Protein AF-A0A8S3VKR7-F1 (afdb_monomer_lite)

Organism: Mytilus edulis (NCBI:txid6550)

Structure (mmCIF, N/CA/C/O backbone):
data_AF-A0A8S3VKR7-F1
#
_entry.id   AF-A0A8S3VKR7-F1
#
loop_
_atom_site.group_PDB
_atom_site.id
_atom_site.type_symbol
_atom_site.label_atom_id
_atom_site.label_alt_id
_atom_site.label_comp_id
_atom_site.label_asym_id
_atom_site.label_entity_id
_atom_site.label_seq_id
_atom_site.pdbx_PDB_ins_code
_atom_site.Cartn_x
_atom_site.Cartn_y
_atom_site.Cartn_z
_atom_site.occupancy
_atom_site.B_iso_or_equiv
_atom_site.auth_seq_id
_atom_site.auth_comp_id
_atom_site.auth_asym_id
_atom_site.auth_atom_id
_atom_site.pdbx_PDB_model_num
ATOM 1 N N . MET A 1 1 ? -51.744 -19.335 -21.410 1.00 41.91 1 MET A N 1
ATOM 2 C CA . MET A 1 1 ? -51.110 -19.062 -20.104 1.00 41.91 1 MET A CA 1
ATOM 3 C C . MET A 1 1 ? -49.679 -18.644 -20.385 1.00 41.91 1 MET A C 1
ATOM 5 O O . MET A 1 1 ? -48.835 -19.493 -20.626 1.00 41.91 1 MET A O 1
ATOM 9 N N . SER A 1 2 ? -49.453 -17.340 -20.509 1.00 40.41 2 SER A N 1
ATOM 10 C CA . SER A 1 2 ? -48.136 -16.733 -20.700 1.00 40.41 2 SER A CA 1
ATOM 11 C C . SER A 1 2 ? -47.450 -16.646 -19.339 1.00 40.41 2 SER A C 1
ATOM 13 O O . SER A 1 2 ? -47.909 -15.906 -18.474 1.00 40.41 2 SER A O 1
ATOM 15 N N . GLY A 1 3 ? -46.410 -17.450 -19.128 1.00 44.56 3 GLY A N 1
ATOM 16 C CA . GLY A 1 3 ? -45.572 -17.348 -17.937 1.00 44.56 3 GLY A CA 1
ATOM 17 C C . GLY A 1 3 ? -44.698 -16.104 -18.039 1.00 44.56 3 GLY A C 1
ATOM 18 O O . GLY A 1 3 ? -43.800 -16.056 -18.876 1.00 44.56 3 GLY A O 1
ATOM 19 N N . GLU A 1 4 ? -44.981 -15.098 -17.218 1.00 47.38 4 GLU A N 1
ATOM 20 C CA . GLU A 1 4 ? -44.088 -13.959 -17.021 1.00 47.38 4 GLU A CA 1
ATOM 21 C C . GLU A 1 4 ? -42.823 -14.439 -16.302 1.00 47.38 4 GLU A C 1
ATOM 23 O O . GLU A 1 4 ? -42.856 -14.853 -15.142 1.00 47.38 4 GLU A O 1
ATOM 28 N N . VAL A 1 5 ? -41.695 -14.407 -17.010 1.00 52.59 5 VAL A N 1
ATOM 29 C CA . VAL A 1 5 ? -40.371 -14.571 -16.413 1.00 52.59 5 VAL A CA 1
ATOM 30 C C . VAL A 1 5 ? -39.964 -13.202 -15.881 1.00 52.59 5 VAL A C 1
ATOM 32 O O . VAL A 1 5 ? -39.604 -12.316 -16.654 1.00 52.59 5 VAL A O 1
ATOM 35 N N . ASN A 1 6 ? -40.058 -13.013 -14.565 1.00 51.41 6 ASN A N 1
ATOM 36 C CA . ASN A 1 6 ? -39.524 -11.815 -13.925 1.00 51.41 6 ASN A CA 1
ATOM 37 C C . ASN A 1 6 ? -37.996 -11.772 -14.115 1.00 51.41 6 ASN A C 1
ATOM 39 O O . ASN A 1 6 ? -37.337 -12.798 -13.908 1.00 51.41 6 ASN A O 1
ATOM 43 N N . PRO A 1 7 ? -37.416 -10.621 -14.502 1.00 52.72 7 PRO A N 1
ATOM 44 C CA . PRO A 1 7 ? -35.970 -10.483 -14.597 1.00 52.72 7 PRO A CA 1
ATOM 45 C C . PRO A 1 7 ? -35.335 -10.704 -13.214 1.00 52.72 7 PRO A C 1
ATOM 47 O O . PRO A 1 7 ? -35.957 -10.358 -12.203 1.00 52.72 7 PRO A O 1
ATOM 50 N N . PRO A 1 8 ? -34.111 -11.261 -13.136 1.00 52.56 8 PRO A N 1
ATOM 51 C CA . PRO A 1 8 ? -33.415 -11.394 -11.866 1.00 52.56 8 PRO A CA 1
ATOM 52 C C . PRO A 1 8 ? -33.268 -9.999 -11.264 1.00 52.56 8 PRO A C 1
ATOM 54 O O . PRO A 1 8 ? -32.665 -9.114 -11.871 1.00 52.56 8 PRO A O 1
ATOM 57 N N . THR A 1 9 ? -33.857 -9.785 -10.091 1.00 52.78 9 THR A N 1
ATOM 58 C CA . THR A 1 9 ? -33.615 -8.579 -9.305 1.00 52.78 9 THR A CA 1
ATOM 59 C C . THR A 1 9 ? -32.116 -8.469 -9.055 1.00 52.78 9 THR A C 1
ATOM 61 O O . THR A 1 9 ? -31.511 -9.425 -8.569 1.00 52.78 9 THR A O 1
ATOM 64 N N . ASP A 1 10 ? -31.543 -7.315 -9.397 1.00 50.75 10 ASP A N 1
ATOM 65 C CA . ASP A 1 10 ? -30.147 -6.923 -9.173 1.00 50.75 10 ASP A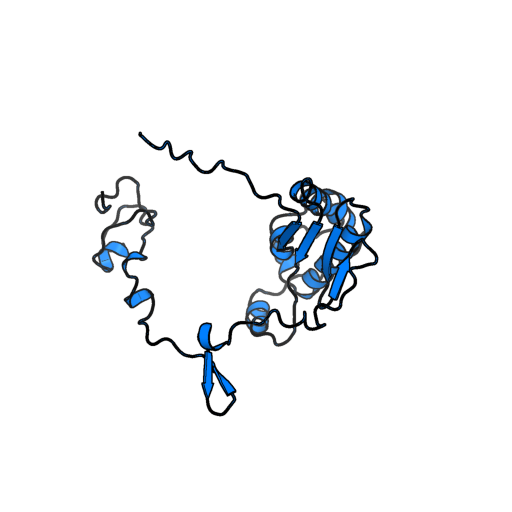 CA 1
ATOM 66 C C . ASP A 1 10 ? -29.870 -6.788 -7.665 1.00 50.75 10 ASP A C 1
ATOM 68 O O . ASP A 1 10 ? -29.741 -5.700 -7.103 1.00 50.75 10 ASP A O 1
ATOM 72 N N . VAL A 1 11 ? -29.902 -7.917 -6.957 1.00 58.25 11 VAL A N 1
ATOM 73 C CA . VAL A 1 11 ? -29.576 -7.984 -5.537 1.00 58.25 11 VAL A CA 1
ATOM 74 C C . VAL A 1 11 ? -28.063 -8.025 -5.451 1.00 58.25 11 VAL A C 1
ATOM 76 O O . VAL A 1 11 ? -27.432 -9.070 -5.615 1.00 58.25 11 VAL A O 1
ATOM 79 N N . LYS A 1 12 ? -27.481 -6.851 -5.210 1.00 52.00 12 LYS A N 1
ATOM 80 C CA . LYS A 1 12 ? -26.058 -6.707 -4.919 1.00 52.00 12 LYS A CA 1
ATOM 81 C C . LYS A 1 12 ? -25.694 -7.667 -3.772 1.00 52.00 12 LYS A C 1
ATOM 83 O O . LYS A 1 12 ? -26.368 -7.631 -2.738 1.00 52.00 12 LYS A O 1
ATOM 88 N N . PRO A 1 13 ? -24.679 -8.535 -3.927 1.00 57.88 13 PRO A N 1
ATOM 89 C CA . PRO A 1 13 ? -24.314 -9.475 -2.877 1.00 57.88 13 PRO A CA 1
ATOM 90 C C . PRO A 1 13 ? -23.899 -8.711 -1.619 1.00 57.88 13 PRO A C 1
ATOM 92 O O . PRO A 1 13 ? -23.257 -7.661 -1.704 1.00 57.88 13 PRO A O 1
ATOM 95 N N . VAL A 1 14 ? -24.260 -9.240 -0.451 1.00 66.75 14 VAL A N 1
ATOM 96 C CA . VAL A 1 14 ? -23.769 -8.721 0.828 1.00 66.75 14 VAL A CA 1
ATOM 97 C C . VAL A 1 14 ? -22.266 -8.985 0.871 1.00 66.75 14 VAL A C 1
ATOM 99 O O . VAL A 1 14 ? -21.831 -10.129 0.989 1.00 66.75 14 VAL A O 1
ATOM 102 N N . VAL A 1 15 ? -21.471 -7.931 0.705 1.00 71.06 15 VAL A N 1
ATOM 103 C CA . VAL A 1 15 ? -20.011 -8.011 0.759 1.00 71.06 15 VAL A CA 1
ATOM 104 C C . VAL A 1 15 ? -19.598 -7.885 2.220 1.00 71.06 15 VAL A C 1
ATOM 106 O O . VAL A 1 15 ? -19.719 -6.818 2.810 1.00 71.06 15 VAL A O 1
ATOM 109 N N . SER A 1 16 ? -19.131 -8.978 2.822 1.00 83.56 16 SER A N 1
ATOM 110 C CA . SER A 1 16 ? -18.659 -8.980 4.213 1.00 83.56 16 SER A CA 1
ATOM 111 C C . SER A 1 16 ? -17.250 -8.406 4.362 1.00 83.56 16 SER A C 1
ATOM 113 O O . SER A 1 16 ? -16.890 -7.961 5.452 1.00 83.56 16 SER A O 1
ATOM 115 N N . SER A 1 17 ? -16.464 -8.412 3.278 1.00 88.94 17 SER A N 1
ATOM 116 C CA . SER A 1 17 ? -15.033 -8.111 3.324 1.00 88.94 17 SER A CA 1
ATOM 117 C C . SER A 1 17 ? -14.530 -7.411 2.061 1.00 88.94 17 SER A C 1
ATOM 119 O O . SER A 1 17 ? -15.016 -7.674 0.961 1.00 88.94 17 SER A O 1
ATOM 121 N N . VAL A 1 18 ? -13.501 -6.577 2.201 1.00 92.00 18 VAL A N 1
ATOM 122 C CA . VAL A 1 18 ? -12.745 -5.999 1.078 1.00 92.00 18 VAL A CA 1
ATOM 123 C C . VAL A 1 18 ? -11.284 -6.435 1.153 1.00 92.00 18 VAL A C 1
ATOM 125 O O . VAL A 1 18 ? -10.726 -6.506 2.242 1.00 92.00 18 VAL A O 1
ATOM 128 N N . ILE A 1 19 ? -10.661 -6.714 0.005 1.00 94.88 19 ILE A N 1
ATOM 129 C CA . ILE A 1 19 ? -9.231 -7.038 -0.093 1.00 94.88 19 ILE A CA 1
ATOM 130 C C . ILE A 1 19 ? -8.553 -5.981 -0.964 1.00 94.88 19 ILE A C 1
ATOM 132 O O . ILE A 1 19 ? -9.013 -5.695 -2.071 1.00 94.88 19 ILE A O 1
ATOM 136 N N . LEU A 1 20 ? -7.466 -5.398 -0.467 1.00 95.44 20 LEU A N 1
ATOM 137 C CA . LEU A 1 20 ? -6.748 -4.295 -1.095 1.00 95.44 20 LEU A CA 1
ATOM 138 C C . LEU A 1 20 ? -5.297 -4.679 -1.384 1.00 95.44 20 LEU A C 1
ATOM 140 O O . LEU A 1 20 ? -4.586 -5.164 -0.507 1.00 95.44 20 LEU A O 1
ATOM 144 N N . ASP A 1 21 ? -4.830 -4.372 -2.595 1.00 96.62 21 ASP A N 1
ATOM 145 C CA . ASP A 1 21 ? -3.396 -4.314 -2.898 1.00 96.62 21 ASP A CA 1
ATOM 146 C C . ASP A 1 21 ? -2.809 -3.051 -2.245 1.00 96.62 21 ASP A C 1
ATOM 148 O O . ASP A 1 21 ? -2.897 -1.936 -2.774 1.00 96.62 21 ASP A O 1
ATOM 152 N N . GLY A 1 22 ? -2.227 -3.221 -1.059 1.00 96.75 22 GLY A N 1
ATOM 153 C CA . GLY A 1 22 ? -1.657 -2.142 -0.261 1.00 96.75 22 GLY A CA 1
ATOM 154 C C . GLY A 1 22 ? -0.504 -1.427 -0.966 1.00 96.75 22 GLY A C 1
ATOM 155 O O . GLY A 1 22 ? -0.373 -0.205 -0.849 1.00 96.75 22 GLY A O 1
ATOM 156 N N . SER A 1 23 ? 0.296 -2.143 -1.763 1.00 94.75 23 SER A N 1
ATOM 157 C CA . SER A 1 23 ? 1.397 -1.543 -2.530 1.00 94.75 23 SER A CA 1
ATOM 158 C C . SER A 1 23 ? 0.868 -0.582 -3.593 1.00 94.75 23 SER A C 1
ATOM 160 O O . SER A 1 23 ? 1.428 0.504 -3.794 1.00 94.75 23 SER A O 1
ATOM 162 N N . ALA A 1 24 ? -0.227 -0.951 -4.261 1.00 95.88 24 ALA A N 1
ATOM 163 C CA . ALA A 1 24 ? -0.904 -0.083 -5.217 1.00 95.88 24 ALA A CA 1
ATOM 164 C C . ALA A 1 24 ? -1.543 1.135 -4.528 1.00 95.88 24 ALA A C 1
ATOM 166 O O . ALA A 1 24 ? -1.361 2.265 -4.995 1.00 95.88 24 ALA A O 1
ATOM 167 N N . VAL A 1 25 ? -2.209 0.933 -3.384 1.00 97.44 25 VAL A N 1
ATOM 168 C CA . VAL A 1 25 ? -2.802 2.023 -2.589 1.00 97.44 25 VAL A CA 1
ATOM 169 C C . VAL A 1 25 ? -1.741 3.052 -2.190 1.00 97.44 25 VAL A C 1
ATOM 171 O O . VAL A 1 25 ? -1.923 4.244 -2.427 1.00 97.44 25 VAL A O 1
ATOM 174 N N . VAL A 1 26 ? -0.587 2.618 -1.677 1.00 97.00 26 VAL A N 1
ATOM 175 C CA . VAL A 1 26 ? 0.526 3.509 -1.296 1.00 97.00 26 VAL A CA 1
ATOM 176 C C . VAL A 1 26 ? 1.080 4.311 -2.482 1.00 97.00 26 VAL A C 1
ATOM 178 O O . VAL A 1 26 ? 1.444 5.482 -2.338 1.00 97.00 26 VAL A O 1
ATOM 181 N N . ASN A 1 27 ? 1.147 3.709 -3.672 1.00 94.75 27 ASN A N 1
ATOM 182 C CA . ASN A 1 27 ? 1.601 4.409 -4.878 1.00 94.75 27 ASN A CA 1
ATOM 183 C C . ASN A 1 27 ? 0.627 5.509 -5.320 1.00 94.75 27 ASN A C 1
ATOM 185 O O . ASN A 1 27 ? 1.053 6.558 -5.816 1.00 94.75 27 ASN A O 1
ATOM 189 N N . MET A 1 28 ? -0.669 5.268 -5.139 1.00 95.88 28 MET A N 1
ATOM 190 C CA . MET A 1 28 ? -1.734 6.215 -5.450 1.00 95.88 28 MET A CA 1
ATOM 191 C C . MET A 1 28 ? -1.824 7.341 -4.408 1.00 95.88 28 MET A C 1
ATOM 193 O O . MET A 1 28 ? -1.963 8.509 -4.778 1.00 95.88 28 MET A O 1
ATOM 197 N N . LEU A 1 29 ? -1.701 7.017 -3.119 1.00 95.50 29 LEU A N 1
ATOM 198 C CA . LEU A 1 29 ? -1.810 7.967 -2.012 1.00 95.50 29 LEU A CA 1
ATOM 199 C C . LEU A 1 29 ? -0.498 8.720 -1.782 1.00 95.50 29 LEU A C 1
ATOM 201 O O . LEU A 1 29 ? 0.326 8.350 -0.944 1.00 95.50 29 LEU A O 1
ATOM 205 N N . LYS A 1 30 ? -0.304 9.812 -2.523 1.00 94.31 30 LYS A N 1
ATOM 206 C CA . LYS A 1 30 ? 0.876 10.672 -2.373 1.00 94.31 30 LYS A CA 1
ATOM 207 C C . LYS A 1 30 ? 0.778 11.554 -1.115 1.00 94.31 30 LYS A C 1
ATOM 209 O O . LYS A 1 30 ? -0.278 12.136 -0.868 1.00 94.31 30 LYS A O 1
ATOM 214 N N . PRO A 1 31 ? 1.880 11.743 -0.370 1.00 92.94 31 PRO A N 1
ATOM 215 C CA . PRO A 1 31 ? 1.928 12.577 0.833 1.00 92.94 31 PRO A CA 1
ATOM 216 C C . PRO A 1 31 ? 1.986 14.078 0.488 1.00 92.94 31 PRO A C 1
ATOM 218 O O . PRO A 1 31 ? 3.014 14.736 0.644 1.00 92.94 31 PRO A O 1
ATOM 221 N N . VAL A 1 32 ? 0.891 14.637 -0.031 1.00 91.50 32 VAL A N 1
ATOM 222 C CA . VAL A 1 32 ? 0.800 16.067 -0.376 1.00 91.50 32 VAL A CA 1
ATOM 223 C C . VAL A 1 32 ? 0.518 16.887 0.884 1.00 91.50 32 VAL A C 1
ATOM 225 O O . VAL A 1 32 ? -0.441 16.607 1.592 1.00 91.50 32 VAL A O 1
ATOM 228 N N . ASN A 1 33 ? 1.326 17.920 1.149 1.00 90.94 33 ASN A N 1
ATOM 229 C CA . ASN A 1 33 ? 1.215 18.784 2.339 1.00 90.94 33 ASN A CA 1
ATOM 230 C C . ASN A 1 33 ? 1.306 18.035 3.684 1.00 90.94 33 ASN A C 1
ATOM 232 O O . ASN A 1 33 ? 0.789 18.503 4.697 1.00 90.94 33 ASN A O 1
ATOM 236 N N . ILE A 1 34 ? 1.985 16.889 3.696 1.00 95.06 34 ILE A N 1
ATOM 237 C CA . ILE A 1 34 ? 2.234 16.079 4.886 1.00 95.06 34 ILE A CA 1
ATOM 238 C C . ILE A 1 34 ? 3.689 16.242 5.312 1.00 95.06 34 ILE A C 1
ATOM 240 O O . ILE A 1 34 ? 4.587 16.181 4.470 1.00 95.06 34 ILE A O 1
ATOM 244 N N . LYS A 1 35 ? 3.934 16.441 6.612 1.00 94.25 35 LYS A N 1
ATOM 245 C CA . LYS A 1 35 ? 5.294 16.636 7.123 1.00 94.25 35 LYS A CA 1
ATOM 246 C C . LYS A 1 35 ? 5.962 15.319 7.477 1.00 94.25 35 LYS A C 1
ATOM 248 O O . LYS A 1 35 ? 7.069 15.088 7.005 1.00 94.25 35 LYS A O 1
ATOM 253 N N . SER A 1 36 ? 5.304 14.457 8.253 1.00 97.88 36 SER A N 1
ATOM 254 C CA . SER A 1 36 ? 5.904 13.228 8.794 1.00 97.88 36 SER A CA 1
ATOM 255 C C . SER A 1 36 ? 5.148 11.952 8.415 1.00 97.88 36 SER A C 1
ATOM 257 O O . SER A 1 36 ? 4.001 12.005 7.965 1.00 97.88 36 SER A O 1
ATOM 259 N N . PHE A 1 37 ? 5.783 10.789 8.584 1.00 98.31 37 PHE A N 1
ATOM 260 C CA . PHE A 1 37 ? 5.124 9.509 8.304 1.00 98.31 37 PHE A CA 1
ATOM 261 C C . PHE A 1 37 ? 3.929 9.244 9.228 1.00 98.31 37 PHE A C 1
ATOM 263 O O . PHE A 1 37 ? 2.930 8.698 8.764 1.00 98.31 37 PHE A O 1
ATOM 270 N N . ASN A 1 38 ? 3.969 9.692 10.489 1.00 98.25 38 ASN A N 1
ATOM 271 C CA . ASN A 1 38 ? 2.798 9.608 11.366 1.00 98.25 38 ASN A CA 1
ATOM 272 C C . ASN A 1 38 ? 1.624 10.437 10.821 1.00 98.25 38 ASN A C 1
ATOM 274 O O . ASN A 1 38 ? 0.495 9.957 10.762 1.00 98.25 38 ASN A O 1
ATOM 278 N N . GLU A 1 39 ? 1.887 11.660 10.347 1.00 98.06 39 GLU A N 1
ATOM 279 C CA . GLU A 1 39 ? 0.848 12.461 9.695 1.00 98.06 39 GLU A CA 1
ATOM 280 C C . GLU A 1 39 ? 0.323 11.797 8.417 1.00 98.06 39 GLU A C 1
ATOM 282 O O . GLU A 1 39 ? -0.877 11.845 8.162 1.00 98.06 39 GLU A O 1
ATOM 287 N N . TYR A 1 40 ? 1.192 11.160 7.629 1.00 98.31 40 TYR A N 1
ATOM 288 C CA . TYR A 1 40 ? 0.783 10.420 6.434 1.00 98.31 40 TYR A CA 1
ATOM 289 C C . TYR A 1 40 ? -0.171 9.273 6.781 1.00 98.31 40 TYR A C 1
ATOM 291 O O . TYR A 1 40 ? -1.232 9.150 6.167 1.00 98.31 40 TYR A O 1
ATOM 299 N N . ALA A 1 41 ? 0.170 8.469 7.790 1.00 98.31 41 ALA A N 1
ATOM 300 C CA . ALA A 1 41 ? -0.677 7.373 8.240 1.00 98.31 41 ALA A CA 1
ATOM 301 C C . ALA A 1 41 ? -2.049 7.882 8.705 1.00 98.31 41 ALA A C 1
ATOM 303 O O . ALA A 1 41 ? -3.074 7.439 8.190 1.00 98.31 41 ALA A O 1
ATOM 304 N N . LEU A 1 42 ? -2.064 8.856 9.620 1.00 97.56 42 LEU A N 1
ATOM 305 C CA . LEU A 1 42 ? -3.282 9.322 10.289 1.00 97.56 42 LEU A CA 1
ATOM 306 C C . LEU A 1 42 ? -4.180 10.203 9.413 1.00 97.56 42 LEU A C 1
ATOM 308 O O . LEU A 1 42 ? -5.394 10.187 9.582 1.00 97.56 42 LEU A O 1
ATOM 312 N N . LYS A 1 43 ? -3.609 11.000 8.500 1.00 97.31 43 LYS A N 1
ATOM 313 C CA . LYS A 1 43 ? -4.369 11.980 7.701 1.00 97.31 43 LYS A CA 1
ATOM 314 C C . LYS A 1 43 ? -4.646 11.523 6.271 1.00 97.31 43 LYS A C 1
ATOM 316 O O . LYS A 1 43 ? -5.496 12.120 5.618 1.00 97.31 43 LYS A O 1
ATOM 321 N N . VAL A 1 44 ? -3.925 10.517 5.767 1.00 97.75 44 VAL A N 1
ATOM 322 C CA . VAL A 1 44 ? -4.037 10.079 4.366 1.00 97.75 44 VAL A CA 1
ATOM 323 C C . VAL A 1 44 ? -4.370 8.597 4.268 1.00 97.75 44 VAL A C 1
ATOM 325 O O . VAL A 1 44 ? -5.415 8.251 3.725 1.00 97.75 44 VAL A O 1
ATOM 328 N N . PHE A 1 45 ? -3.502 7.723 4.780 1.00 98.31 45 PHE A N 1
ATOM 329 C CA . PHE A 1 45 ? -3.642 6.282 4.565 1.00 98.31 45 PHE A CA 1
ATOM 330 C C . PHE A 1 45 ? -4.856 5.701 5.299 1.00 98.31 45 PHE A C 1
ATOM 332 O O . PHE A 1 45 ? -5.758 5.174 4.654 1.00 98.31 45 PHE A O 1
ATOM 339 N N . ILE A 1 46 ? -4.924 5.849 6.625 1.00 98.06 46 ILE A N 1
ATOM 340 C CA . ILE A 1 46 ? -6.005 5.282 7.445 1.00 98.06 46 ILE A CA 1
ATOM 341 C C . ILE A 1 46 ? -7.386 5.815 7.020 1.00 98.06 46 ILE A C 1
ATOM 343 O O . ILE A 1 46 ? -8.260 4.987 6.753 1.00 98.06 46 ILE A O 1
ATOM 347 N N . PRO A 1 47 ? -7.597 7.138 6.842 1.00 97.75 47 PRO A N 1
ATOM 348 C CA . PRO A 1 47 ? -8.896 7.653 6.405 1.00 97.75 47 PRO A CA 1
ATOM 349 C C . PRO A 1 47 ? -9.340 7.116 5.040 1.00 97.75 47 PRO A C 1
ATOM 351 O O . PRO A 1 47 ? -10.528 6.884 4.818 1.00 97.75 47 PRO A O 1
ATOM 354 N N . TYR A 1 48 ? -8.396 6.893 4.119 1.00 97.94 48 TYR A N 1
ATOM 355 C CA . TYR A 1 48 ? -8.706 6.307 2.818 1.00 97.94 48 TYR A CA 1
ATOM 356 C C . TYR A 1 48 ? -9.209 4.865 2.953 1.00 97.94 48 TYR A C 1
ATOM 358 O O . TYR A 1 48 ? -10.232 4.516 2.360 1.00 97.94 48 TYR A O 1
ATOM 366 N N . ILE A 1 49 ? -8.527 4.048 3.761 1.00 97.56 49 ILE A N 1
ATOM 367 C CA . ILE A 1 49 ? -8.919 2.656 4.009 1.00 97.56 49 ILE A CA 1
ATOM 368 C C . ILE A 1 49 ? -10.280 2.583 4.709 1.00 97.56 49 ILE A C 1
ATOM 370 O O . ILE A 1 49 ? -11.151 1.844 4.253 1.00 97.56 49 ILE A O 1
ATOM 374 N N . GLN A 1 50 ? -10.498 3.393 5.751 1.00 95.50 50 GLN A N 1
ATOM 375 C CA . GLN A 1 50 ? -11.784 3.467 6.454 1.00 95.50 50 GLN A CA 1
ATOM 376 C C . GLN A 1 50 ? -12.925 3.829 5.502 1.00 95.50 50 GLN A C 1
ATOM 378 O O . GLN A 1 50 ? -13.987 3.221 5.549 1.00 95.50 50 GLN A O 1
ATOM 383 N N . ASN A 1 51 ? -12.707 4.783 4.594 1.00 95.88 51 ASN A N 1
ATOM 384 C CA . ASN A 1 51 ? -13.733 5.165 3.631 1.00 95.88 51 ASN A CA 1
ATOM 385 C C . ASN A 1 51 ? -14.054 4.047 2.624 1.00 95.88 51 ASN A C 1
ATOM 387 O O . ASN A 1 51 ? -15.215 3.901 2.244 1.00 95.88 51 ASN A O 1
ATOM 391 N N . ILE A 1 52 ? -13.061 3.262 2.189 1.00 93.69 52 ILE A N 1
ATOM 392 C CA . ILE A 1 52 ? -13.317 2.091 1.334 1.00 93.69 52 ILE A CA 1
ATOM 393 C C . ILE A 1 52 ? -14.103 1.025 2.098 1.00 93.69 52 ILE A C 1
ATOM 395 O O . ILE A 1 52 ? -15.052 0.459 1.563 1.00 93.69 52 ILE A O 1
ATOM 399 N N . GLY A 1 53 ? -13.687 0.737 3.330 1.00 92.31 53 GLY A N 1
ATOM 400 C CA . GLY A 1 53 ? -14.225 -0.357 4.129 1.00 92.31 53 GLY A CA 1
ATOM 401 C C . GLY A 1 53 ? -15.431 0.000 4.998 1.00 92.31 53 GLY A C 1
ATOM 402 O O . GLY A 1 53 ? -15.848 -0.815 5.812 1.00 92.31 53 GLY A O 1
ATOM 403 N N . LYS A 1 54 ? -16.004 1.199 4.850 1.00 92.12 54 LYS A N 1
ATOM 404 C CA . LYS A 1 54 ? -17.054 1.714 5.745 1.00 92.12 54 LYS A CA 1
ATOM 405 C C . LYS A 1 54 ? -18.307 0.830 5.830 1.00 92.12 54 LYS A C 1
ATOM 407 O O . LYS A 1 54 ? -18.993 0.855 6.843 1.00 92.12 54 LYS A O 1
ATOM 412 N N . ASP A 1 55 ? -18.595 0.077 4.767 1.00 90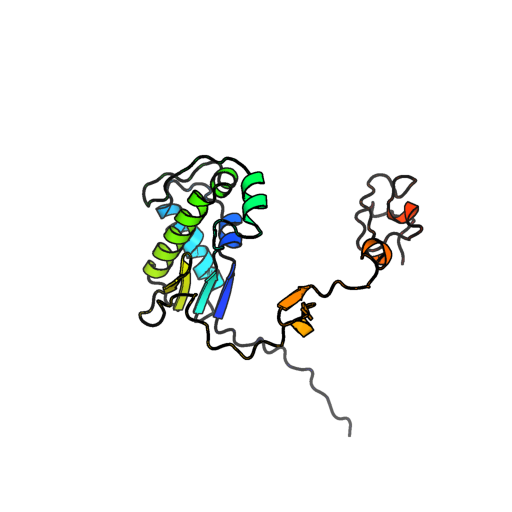.12 55 ASP A N 1
ATOM 413 C CA . ASP A 1 55 ? -19.805 -0.743 4.630 1.00 90.12 55 ASP A CA 1
ATOM 414 C C . ASP A 1 55 ? -19.521 -2.257 4.762 1.00 90.12 55 ASP A C 1
ATOM 416 O O . ASP A 1 55 ? -20.413 -3.068 4.521 1.00 90.12 55 ASP A O 1
ATOM 420 N N . VAL A 1 56 ? -18.290 -2.660 5.108 1.00 89.94 56 VAL A N 1
ATOM 421 C CA . VAL A 1 56 ? -17.900 -4.076 5.261 1.00 89.94 56 VAL A CA 1
ATOM 422 C C . VAL A 1 56 ? -17.470 -4.367 6.693 1.00 89.94 56 VAL A C 1
ATOM 424 O O . VAL A 1 56 ? -17.088 -3.467 7.426 1.00 89.94 56 VAL A O 1
ATOM 427 N N . GLN A 1 57 ? -17.506 -5.625 7.120 1.00 88.50 57 GLN A N 1
ATOM 428 C CA . GLN A 1 57 ? -17.067 -5.992 8.472 1.00 88.50 57 GLN A CA 1
ATOM 429 C C . GLN A 1 57 ? -15.547 -6.139 8.551 1.00 88.50 57 GLN A C 1
ATOM 431 O O . GLN A 1 57 ? -14.958 -5.807 9.576 1.00 88.50 57 GLN A O 1
ATOM 436 N N . ARG A 1 58 ? -14.915 -6.584 7.457 1.00 92.44 58 ARG A N 1
ATOM 437 C CA . ARG A 1 58 ? -13.493 -6.931 7.418 1.00 92.44 58 ARG A CA 1
ATOM 438 C C . ARG A 1 58 ? -12.738 -6.274 6.260 1.00 92.44 58 ARG A C 1
ATOM 440 O O . ARG A 1 58 ? -13.239 -6.196 5.138 1.00 92.44 58 ARG A O 1
ATOM 447 N N . ILE A 1 59 ? -11.510 -5.836 6.520 1.00 94.75 59 ILE A N 1
ATOM 448 C CA . ILE A 1 59 ? -10.612 -5.209 5.547 1.00 94.75 59 ILE A CA 1
ATOM 449 C C . ILE A 1 59 ? -9.269 -5.943 5.550 1.00 94.75 59 ILE A C 1
ATOM 451 O O . ILE A 1 59 ? -8.526 -5.890 6.531 1.00 94.75 59 ILE A O 1
ATOM 455 N N . ASP A 1 60 ? -8.929 -6.546 4.412 1.00 95.12 60 ASP A N 1
ATOM 456 C CA . ASP A 1 60 ? -7.660 -7.234 4.199 1.00 95.12 60 ASP A CA 1
ATOM 457 C C . ASP A 1 60 ? -6.732 -6.357 3.350 1.00 95.12 60 ASP A C 1
ATOM 459 O O . ASP A 1 60 ? -7.083 -5.939 2.245 1.00 95.12 60 ASP A O 1
ATOM 463 N N . ILE A 1 61 ? -5.530 -6.075 3.845 1.00 96.94 61 ILE A N 1
ATOM 464 C CA . ILE A 1 61 ? -4.531 -5.246 3.162 1.00 96.94 61 ILE A CA 1
ATOM 465 C C . ILE A 1 61 ? -3.302 -6.096 2.874 1.00 96.94 61 ILE A C 1
ATOM 467 O O . ILE A 1 61 ? -2.589 -6.530 3.778 1.00 96.94 61 ILE A O 1
ATOM 471 N N . VAL A 1 62 ? -3.031 -6.307 1.591 1.00 96.12 62 VAL A N 1
ATOM 472 C CA . VAL A 1 62 ? -1.927 -7.144 1.128 1.00 96.12 62 VAL A CA 1
ATOM 473 C C . VAL A 1 62 ? -0.824 -6.260 0.566 1.00 96.12 62 VAL A C 1
ATOM 475 O O . VAL A 1 62 ? -0.970 -5.640 -0.486 1.00 96.12 62 VAL A O 1
ATOM 478 N N . PHE A 1 63 ? 0.289 -6.190 1.280 1.00 95.31 63 PHE A N 1
ATOM 479 C CA . PHE A 1 63 ? 1.520 -5.557 0.836 1.00 95.31 63 PHE A CA 1
ATOM 480 C C . PHE A 1 63 ? 2.418 -6.563 0.111 1.00 95.31 63 PHE A C 1
ATOM 482 O O . PHE A 1 63 ? 2.463 -7.747 0.440 1.00 95.31 63 PHE A O 1
ATOM 489 N N . ASP A 1 64 ? 3.183 -6.075 -0.865 1.00 89.62 64 ASP A N 1
ATOM 490 C CA . ASP A 1 64 ? 4.190 -6.882 -1.550 1.00 89.62 64 ASP A CA 1
ATOM 491 C C . ASP A 1 64 ? 5.298 -7.309 -0.576 1.00 89.62 64 ASP A C 1
ATOM 493 O O . ASP A 1 64 ? 5.900 -6.472 0.104 1.00 89.62 64 ASP A O 1
ATOM 497 N N . THR A 1 65 ? 5.666 -8.592 -0.607 1.00 85.38 65 THR A N 1
ATOM 498 C CA . THR A 1 65 ? 6.868 -9.091 0.073 1.00 85.38 65 THR A CA 1
ATOM 499 C C . THR A 1 65 ? 8.099 -8.970 -0.834 1.00 85.38 65 THR A C 1
ATOM 501 O O . THR A 1 65 ? 8.141 -9.417 -1.991 1.00 85.38 65 THR A O 1
ATOM 504 N N . TYR A 1 66 ? 9.164 -8.383 -0.291 1.00 80.19 66 TYR A N 1
ATOM 505 C CA . TYR A 1 66 ? 10.435 -8.189 -0.986 1.00 80.19 66 TYR A CA 1
ATOM 506 C C . TYR A 1 66 ? 11.437 -9.254 -0.551 1.00 80.19 66 TYR A C 1
ATOM 508 O O . TYR A 1 66 ? 12.236 -9.040 0.350 1.00 80.19 66 TYR A O 1
ATOM 516 N N . ILE A 1 67 ? 11.348 -10.426 -1.183 1.00 77.12 67 ILE A N 1
ATOM 517 C CA . ILE A 1 67 ? 12.242 -11.558 -0.916 1.00 77.12 67 ILE A CA 1
ATOM 518 C C . ILE A 1 67 ? 13.487 -11.468 -1.809 1.00 77.12 67 ILE A C 1
ATOM 520 O O . ILE A 1 67 ? 13.367 -11.333 -3.041 1.00 77.12 67 ILE A O 1
ATOM 524 N N . ASP A 1 68 ? 14.659 -11.587 -1.184 1.00 70.88 68 ASP A N 1
ATOM 525 C CA . ASP A 1 68 ? 15.951 -11.717 -1.857 1.00 70.88 68 ASP A CA 1
ATOM 526 C C . ASP A 1 68 ? 15.977 -12.963 -2.751 1.00 70.88 68 ASP A C 1
ATOM 528 O O . ASP A 1 68 ? 15.373 -13.988 -2.446 1.00 70.88 68 ASP A O 1
ATOM 532 N N . ASN A 1 69 ? 16.660 -12.884 -3.894 1.00 72.00 69 ASN A N 1
ATOM 533 C CA . ASN A 1 69 ? 16.766 -13.977 -4.877 1.00 72.00 69 ASN A CA 1
ATOM 534 C C . ASN A 1 69 ? 15.441 -14.460 -5.500 1.00 72.00 69 ASN A C 1
ATOM 536 O O . ASN A 1 69 ? 15.416 -15.478 -6.190 1.00 72.00 69 ASN A O 1
ATOM 540 N N . SER A 1 70 ? 14.339 -13.727 -5.332 1.00 74.94 70 SER A N 1
ATOM 541 C CA . SER A 1 70 ? 13.116 -14.002 -6.095 1.00 74.94 70 SER A CA 1
ATOM 542 C C . SER A 1 70 ? 13.320 -13.757 -7.600 1.00 74.94 70 SER A C 1
ATOM 544 O O . SER A 1 70 ? 14.144 -12.934 -8.005 1.00 74.94 70 SER A O 1
ATOM 546 N N . LEU A 1 71 ? 12.496 -14.385 -8.452 1.00 73.00 71 LEU A N 1
ATOM 547 C CA . LEU A 1 71 ? 12.483 -14.162 -9.914 1.00 73.00 71 LEU A CA 1
ATOM 548 C C . LEU A 1 71 ? 12.390 -12.672 -10.303 1.00 73.00 71 LEU A C 1
ATOM 550 O O . LEU A 1 71 ? 12.840 -12.266 -11.375 1.00 73.00 71 LEU A O 1
ATOM 554 N N . LYS A 1 72 ? 11.823 -11.838 -9.422 1.00 70.00 72 LYS A N 1
ATOM 555 C CA . LYS A 1 72 ? 11.667 -10.392 -9.622 1.00 70.00 72 LYS A CA 1
ATOM 556 C C . LYS A 1 72 ? 12.839 -9.558 -9.085 1.00 70.00 72 LYS A C 1
ATOM 558 O O . LYS A 1 72 ? 12.925 -8.383 -9.444 1.00 70.00 72 LYS A O 1
ATOM 563 N N . ALA A 1 73 ? 13.751 -10.122 -8.290 1.00 71.12 73 ALA A N 1
ATOM 564 C CA . ALA A 1 73 ? 14.859 -9.392 -7.664 1.00 71.12 73 ALA A CA 1
ATOM 565 C C . ALA A 1 73 ? 15.764 -8.699 -8.700 1.00 71.12 73 ALA A C 1
ATOM 567 O O . ALA A 1 73 ? 16.052 -7.508 -8.586 1.00 71.12 73 ALA A O 1
ATOM 568 N N . SER A 1 74 ? 16.111 -9.394 -9.788 1.00 67.19 74 SER A N 1
ATOM 569 C CA . SER A 1 74 ? 16.927 -8.833 -10.880 1.00 67.19 74 SER A CA 1
ATOM 570 C C . SER A 1 74 ? 16.255 -7.645 -11.583 1.00 67.19 74 SER A C 1
ATOM 572 O O . SER A 1 74 ? 16.918 -6.691 -11.993 1.00 67.19 74 SER A O 1
ATOM 574 N N . THR A 1 75 ? 14.923 -7.667 -11.696 1.00 68.56 75 THR A N 1
ATOM 575 C CA . THR A 1 75 ? 14.143 -6.569 -12.281 1.00 68.56 75 THR A CA 1
ATOM 576 C C . THR A 1 75 ? 14.061 -5.379 -11.324 1.00 68.56 75 THR A C 1
ATOM 578 O O . THR A 1 75 ? 14.122 -4.239 -11.779 1.00 68.56 75 THR A O 1
ATOM 581 N N . ARG A 1 76 ? 13.974 -5.618 -10.007 1.00 69.69 76 ARG A N 1
ATOM 582 C CA . ARG A 1 76 ? 13.998 -4.565 -8.973 1.00 69.69 76 ARG A CA 1
ATOM 583 C C . ARG A 1 76 ? 15.347 -3.845 -8.940 1.00 69.69 76 ARG A C 1
ATOM 585 O O . ARG A 1 76 ? 15.362 -2.619 -8.987 1.00 69.69 76 ARG A O 1
ATOM 592 N N . GLY A 1 77 ? 16.457 -4.580 -9.036 1.00 65.62 77 GLY A N 1
ATOM 593 C CA . GLY A 1 77 ? 17.804 -3.996 -9.117 1.00 65.62 77 GLY A CA 1
ATOM 594 C C . GLY A 1 77 ? 17.997 -3.021 -10.290 1.00 65.62 77 GLY A C 1
ATOM 595 O O . GLY A 1 77 ? 18.750 -2.056 -10.179 1.00 65.62 77 GLY A O 1
ATOM 596 N N . LYS A 1 78 ? 17.263 -3.204 -11.398 1.00 69.38 78 LYS A N 1
ATOM 597 C CA . LYS A 1 78 ? 17.270 -2.276 -12.546 1.00 69.38 78 LYS A CA 1
ATOM 598 C C . LYS A 1 78 ? 16.421 -1.016 -12.329 1.00 69.38 78 LYS A C 1
ATOM 600 O O . LYS A 1 78 ? 16.644 -0.024 -13.017 1.00 69.38 78 LYS A O 1
ATOM 605 N N . ARG A 1 79 ? 15.446 -1.038 -11.409 1.00 67.00 79 ARG A N 1
ATOM 606 C CA . ARG A 1 79 ? 14.499 0.072 -11.159 1.00 67.00 79 ARG A CA 1
ATOM 607 C C . ARG A 1 79 ? 15.092 1.213 -10.329 1.00 67.00 79 ARG A C 1
ATOM 609 O O . ARG A 1 79 ? 14.510 2.295 -10.318 1.00 67.00 79 ARG A O 1
ATOM 616 N N . GLY A 1 80 ? 16.275 1.022 -9.748 1.00 60.62 80 GLY A N 1
ATOM 617 C CA . GLY A 1 80 ? 17.198 2.120 -9.472 1.00 60.62 80 GLY A CA 1
ATOM 618 C C . GLY A 1 80 ? 17.618 2.310 -8.017 1.00 60.62 80 GLY A C 1
ATOM 619 O O . GLY A 1 80 ? 17.104 1.694 -7.089 1.00 60.62 80 GLY A O 1
ATOM 620 N N . LYS A 1 81 ? 18.590 3.214 -7.863 1.00 66.12 81 LYS A N 1
ATOM 621 C CA . LYS A 1 81 ? 19.131 3.724 -6.602 1.00 66.12 81 LYS A CA 1
ATOM 622 C C . LYS A 1 81 ? 18.224 4.854 -6.107 1.00 66.12 81 LYS A C 1
ATOM 624 O O . LYS A 1 81 ? 18.207 5.911 -6.727 1.00 66.12 81 LYS A O 1
ATOM 629 N N . GLY A 1 82 ? 17.474 4.641 -5.032 1.00 71.31 82 GLY A N 1
ATOM 630 C CA . GLY A 1 82 ? 16.811 5.735 -4.313 1.00 71.31 82 GLY A CA 1
ATOM 631 C C . GLY A 1 82 ? 17.664 6.229 -3.142 1.00 71.31 82 GLY A C 1
ATOM 632 O O . GLY A 1 82 ? 18.750 5.711 -2.880 1.00 71.31 82 GLY A O 1
ATOM 633 N N . ILE A 1 83 ? 17.166 7.230 -2.415 1.00 82.31 83 ILE A N 1
ATOM 634 C CA . ILE A 1 83 ? 17.780 7.675 -1.158 1.00 82.31 83 ILE A CA 1
ATOM 635 C C . ILE A 1 83 ? 17.144 6.897 -0.012 1.00 82.31 83 ILE A C 1
ATOM 637 O O . ILE A 1 83 ? 15.922 6.925 0.173 1.00 82.31 83 ILE A O 1
ATOM 641 N N . ARG A 1 84 ? 17.978 6.215 0.775 1.00 90.44 84 ARG A N 1
ATOM 642 C CA . ARG A 1 84 ? 17.530 5.518 1.978 1.00 90.44 84 ARG A CA 1
ATOM 643 C C . ARG A 1 84 ? 16.981 6.533 2.978 1.00 90.44 84 ARG A C 1
ATOM 645 O O . ARG A 1 84 ? 17.639 7.524 3.295 1.00 90.44 84 ARG A O 1
ATOM 652 N N . ARG A 1 85 ? 15.767 6.295 3.467 1.00 91.75 85 ARG A N 1
ATOM 653 C CA . ARG A 1 85 ? 15.092 7.133 4.463 1.00 91.75 85 ARG A CA 1
ATOM 654 C C . ARG A 1 85 ? 14.434 6.226 5.483 1.00 91.75 85 ARG A C 1
ATOM 656 O O . ARG A 1 85 ? 13.545 5.463 5.124 1.00 91.75 85 ARG A O 1
ATOM 663 N N . ARG A 1 86 ? 14.874 6.326 6.735 1.00 94.75 86 ARG A N 1
ATOM 664 C CA . ARG A 1 86 ? 14.269 5.585 7.840 1.00 94.75 86 ARG A CA 1
ATOM 665 C C . ARG A 1 86 ? 12.795 5.974 7.974 1.00 94.75 86 ARG A C 1
ATOM 667 O O . ARG A 1 86 ? 12.489 7.162 7.904 1.00 94.75 86 ARG A O 1
ATOM 674 N N . VAL A 1 87 ? 11.906 5.006 8.162 1.00 96.81 87 VAL A N 1
ATOM 675 C CA . VAL A 1 87 ? 10.480 5.282 8.400 1.00 96.81 87 VAL A CA 1
ATOM 676 C C . VAL A 1 87 ? 10.196 5.219 9.897 1.00 96.81 87 VAL A C 1
ATOM 678 O O . VAL A 1 87 ? 10.302 4.160 10.507 1.00 96.81 87 VAL A O 1
ATOM 681 N N . GLN A 1 88 ? 9.883 6.370 10.492 1.00 96.31 88 GLN A N 1
ATOM 682 C CA . GLN A 1 88 ? 9.480 6.528 11.896 1.00 96.31 88 GLN A CA 1
ATOM 683 C C . GLN A 1 88 ? 8.488 7.687 12.010 1.00 96.31 88 GLN A C 1
ATOM 685 O O . GLN A 1 88 ? 8.441 8.533 11.113 1.00 96.31 88 GLN A O 1
ATOM 690 N N . ASP A 1 89 ? 7.770 7.767 13.128 1.00 96.94 89 ASP A N 1
ATOM 691 C CA . ASP A 1 89 ? 6.681 8.723 13.353 1.00 96.94 89 ASP A CA 1
ATOM 692 C C . ASP A 1 89 ? 7.039 10.177 13.015 1.00 96.94 89 ASP A C 1
ATOM 694 O O . ASP A 1 89 ? 6.327 10.838 12.248 1.00 96.94 89 ASP A O 1
ATOM 698 N N . GLU A 1 90 ? 8.163 10.663 13.538 1.00 96.12 90 GLU A N 1
ATOM 699 C CA . GLU A 1 90 ? 8.628 12.047 13.396 1.00 96.12 90 GLU A CA 1
ATOM 700 C C . GLU A 1 90 ? 9.479 12.261 12.142 1.00 96.12 90 GLU A C 1
ATOM 702 O O . GLU A 1 90 ? 9.841 13.394 11.821 1.00 96.12 90 GLU A O 1
ATOM 707 N N . THR A 1 91 ? 9.828 11.195 11.415 1.00 96.56 91 THR A N 1
ATOM 708 C CA . THR A 1 91 ? 10.680 11.347 10.236 1.00 96.56 91 THR A CA 1
ATOM 709 C C . THR A 1 91 ? 9.909 12.032 9.117 1.00 96.56 91 THR A C 1
ATOM 711 O O . THR A 1 91 ? 8.797 11.633 8.767 1.00 96.56 91 THR A O 1
ATOM 714 N N . ASN A 1 92 ? 10.530 13.058 8.529 1.00 95.75 92 ASN A N 1
ATOM 715 C CA . ASN A 1 92 ? 9.919 13.808 7.445 1.00 95.75 92 ASN A CA 1
ATOM 716 C C . ASN A 1 92 ? 9.715 12.938 6.202 1.00 95.75 92 ASN A C 1
ATOM 718 O O . ASN A 1 92 ? 10.653 12.284 5.722 1.00 95.75 92 ASN A O 1
ATOM 722 N N . VAL A 1 93 ? 8.516 13.013 5.630 1.00 95.12 93 VAL A N 1
ATOM 723 C CA . VAL A 1 93 ? 8.189 12.325 4.384 1.00 95.12 93 VAL A CA 1
ATOM 724 C C . VAL A 1 93 ? 9.001 12.944 3.240 1.00 95.12 93 VAL A C 1
ATOM 726 O O . VAL A 1 93 ? 9.137 14.169 3.157 1.00 95.12 93 VAL A O 1
ATOM 729 N N . PRO A 1 94 ? 9.604 12.138 2.351 1.00 92.50 94 PRO A N 1
ATOM 730 C CA . PRO A 1 94 ? 10.397 12.672 1.254 1.00 92.50 94 PRO A CA 1
ATOM 731 C C . PRO A 1 94 ? 9.518 13.382 0.222 1.00 92.50 94 PRO A C 1
ATOM 733 O O . PRO A 1 94 ? 8.511 12.844 -0.230 1.00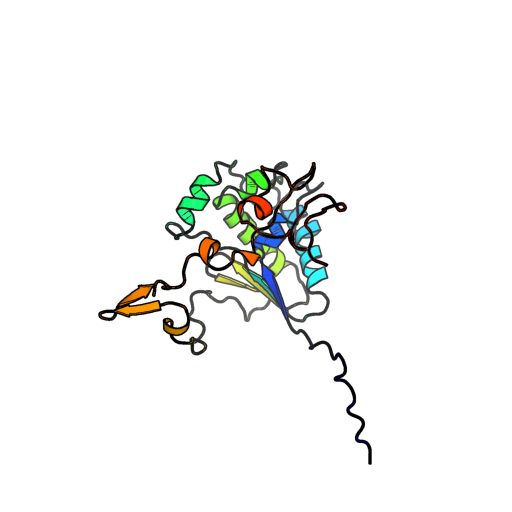 92.50 94 PRO A O 1
ATOM 736 N N . GLY A 1 95 ? 9.965 14.557 -0.233 1.00 87.31 95 GLY A N 1
ATOM 737 C CA . GLY A 1 95 ? 9.257 15.327 -1.263 1.00 87.31 95 GLY A CA 1
ATOM 738 C C . GLY A 1 95 ? 9.136 14.601 -2.611 1.00 87.31 95 GLY A C 1
ATOM 739 O O . GLY A 1 95 ? 8.185 14.833 -3.349 1.00 87.31 95 GLY A O 1
ATOM 740 N N . ASN A 1 96 ? 10.060 13.683 -2.925 1.00 90.62 96 ASN A N 1
ATOM 741 C CA . ASN A 1 96 ? 9.954 12.804 -4.089 1.00 90.62 96 ASN A CA 1
ATOM 742 C C . ASN A 1 96 ? 9.553 11.383 -3.665 1.00 90.62 96 ASN A C 1
ATOM 744 O O . ASN A 1 96 ? 10.399 10.511 -3.458 1.00 90.62 96 ASN A O 1
ATOM 748 N N . TRP A 1 97 ? 8.241 11.167 -3.548 1.00 93.31 97 TRP A N 1
ATOM 749 C CA . TRP A 1 97 ? 7.654 9.890 -3.131 1.00 93.31 97 TRP A CA 1
ATOM 750 C C . TRP A 1 97 ? 8.036 8.724 -4.048 1.00 93.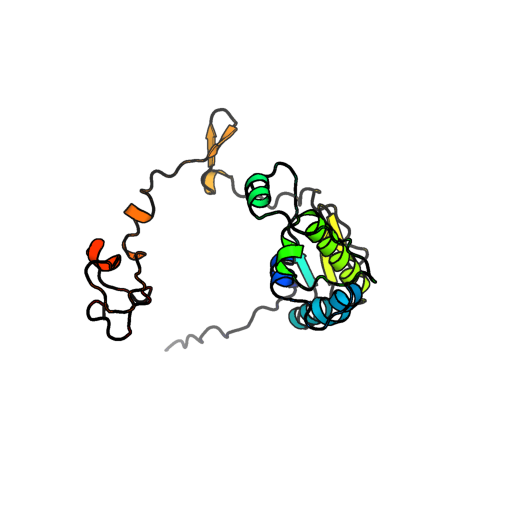31 97 TRP A C 1
ATOM 752 O O . TRP A 1 97 ? 8.350 7.635 -3.582 1.00 93.31 97 TRP A O 1
ATOM 762 N N . GLN A 1 98 ? 8.075 8.962 -5.359 1.00 91.06 98 GLN A N 1
ATOM 763 C CA . GLN A 1 98 ? 8.372 7.920 -6.343 1.00 91.06 98 GLN A CA 1
ATOM 764 C C . GLN A 1 98 ? 9.822 7.431 -6.250 1.00 91.06 98 GLN A C 1
ATOM 766 O O . GLN A 1 98 ? 10.060 6.229 -6.313 1.00 91.06 98 GLN A O 1
ATOM 771 N N . GLU A 1 99 ? 10.791 8.328 -6.039 1.00 90.06 99 GLU A N 1
ATOM 772 C CA . GLU A 1 99 ? 12.185 7.926 -5.790 1.00 90.06 99 GLU A CA 1
ATOM 773 C C . GLU A 1 99 ? 12.342 7.187 -4.455 1.00 90.06 99 GLU A C 1
ATOM 775 O O . GLU A 1 99 ? 13.102 6.224 -4.364 1.00 90.06 99 GLU A O 1
ATOM 780 N N . PHE A 1 100 ? 11.601 7.594 -3.420 1.00 93.00 100 PHE A N 1
ATOM 781 C CA . PHE A 1 100 ? 11.604 6.898 -2.132 1.00 93.00 100 PHE A CA 1
ATOM 782 C C . PHE A 1 100 ? 11.122 5.447 -2.262 1.00 93.00 100 PHE A C 1
ATOM 784 O O . PHE A 1 100 ? 11.781 4.547 -1.739 1.00 93.00 100 PHE A O 1
ATOM 791 N N . LEU A 1 101 ? 10.048 5.216 -3.025 1.00 92.81 101 LEU A N 1
ATOM 792 C CA . LEU A 1 101 ? 9.481 3.888 -3.284 1.00 92.81 101 LEU A CA 1
ATOM 793 C C . LEU A 1 101 ? 10.319 3.023 -4.250 1.00 92.81 101 LEU A C 1
ATOM 795 O O . LEU A 1 101 ? 9.971 1.871 -4.510 1.00 92.81 101 LEU A O 1
ATOM 799 N N . ARG A 1 102 ? 11.438 3.513 -4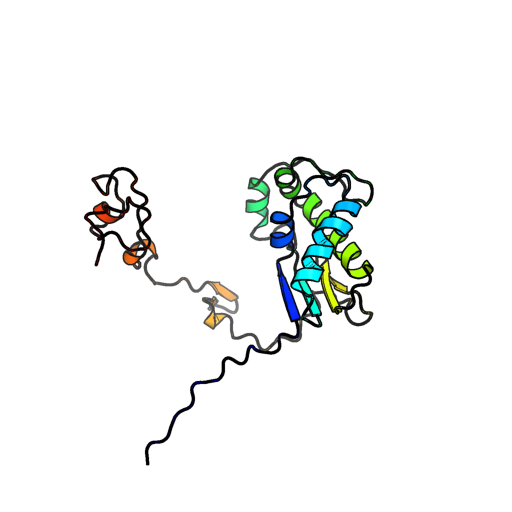.799 1.00 89.94 102 ARG A N 1
ATOM 800 C CA . ARG A 1 102 ? 12.332 2.659 -5.605 1.00 89.94 102 ARG A CA 1
ATOM 801 C C . ARG A 1 102 ? 13.158 1.701 -4.759 1.00 89.94 102 ARG A C 1
ATOM 803 O O . ARG A 1 102 ? 13.388 0.585 -5.215 1.00 89.94 102 ARG A O 1
ATOM 810 N N . LEU A 1 103 ? 13.558 2.109 -3.552 1.00 88.12 103 LEU A N 1
ATOM 811 C CA . LEU A 1 103 ? 14.330 1.259 -2.642 1.00 88.12 103 LEU A CA 1
ATOM 812 C C . LEU A 1 103 ? 13.431 0.259 -1.925 1.00 88.12 103 LEU A C 1
ATOM 814 O O . LEU A 1 103 ? 12.426 0.639 -1.321 1.00 88.12 103 LEU A O 1
ATOM 818 N N . ASP A 1 104 ? 13.817 -1.012 -1.970 1.00 89.31 104 ASP A N 1
ATOM 819 C CA . ASP A 1 104 ? 13.065 -2.091 -1.338 1.00 89.31 104 ASP A CA 1
ATOM 820 C C . ASP A 1 104 ? 13.050 -1.930 0.188 1.00 89.31 104 ASP A C 1
ATOM 822 O O . ASP A 1 104 ? 11.991 -2.059 0.793 1.00 89.31 104 ASP A O 1
ATOM 826 N N . GLU A 1 105 ? 14.147 -1.488 0.805 1.00 90.38 105 GLU A N 1
ATOM 827 C CA . GLU A 1 105 ? 14.236 -1.246 2.251 1.00 90.38 105 GLU A CA 1
ATOM 828 C C . GLU A 1 105 ? 13.265 -0.160 2.723 1.00 90.38 105 GLU A C 1
ATOM 830 O O . GLU A 1 105 ? 12.645 -0.288 3.776 1.00 90.38 105 GLU A O 1
ATOM 835 N N . ASN A 1 106 ? 13.098 0.905 1.933 1.00 93.94 106 ASN A N 1
ATOM 836 C CA . ASN A 1 106 ? 12.141 1.968 2.238 1.00 93.94 106 ASN A CA 1
ATOM 837 C C . ASN A 1 106 ? 10.698 1.454 2.180 1.00 93.94 106 ASN A C 1
ATOM 839 O O . ASN A 1 106 ? 9.880 1.838 3.012 1.00 93.94 106 ASN A O 1
ATOM 843 N N . LYS A 1 107 ? 10.382 0.592 1.206 1.00 93.50 107 LYS A N 1
ATOM 844 C CA . LYS A 1 107 ? 9.049 -0.009 1.071 1.00 93.50 107 LYS A CA 1
ATOM 845 C C . LYS A 1 107 ? 8.767 -0.996 2.190 1.00 93.50 107 LYS A C 1
ATOM 847 O O . LYS A 1 107 ? 7.707 -0.911 2.789 1.00 93.50 107 LYS A O 1
ATOM 852 N N . ILE A 1 108 ? 9.722 -1.872 2.506 1.00 92.75 108 ILE A N 1
ATOM 853 C CA . ILE A 1 108 ? 9.608 -2.821 3.618 1.00 92.75 108 ILE A CA 1
ATOM 854 C C . ILE A 1 108 ? 9.325 -2.067 4.923 1.00 92.75 108 ILE A C 1
ATOM 856 O O . ILE A 1 108 ? 8.383 -2.413 5.629 1.00 92.75 108 ILE A O 1
ATOM 860 N N . GLU A 1 109 ? 10.099 -1.019 5.230 1.00 96.19 109 GLU A N 1
ATOM 861 C CA . GLU A 1 109 ? 9.867 -0.222 6.440 1.00 96.19 109 GLU A CA 1
ATOM 862 C C . GLU A 1 109 ? 8.544 0.543 6.406 1.00 96.19 109 GLU A C 1
ATOM 864 O O . GLU A 1 109 ? 7.850 0.584 7.417 1.00 96.19 109 GLU A O 1
ATOM 869 N N . LEU A 1 110 ? 8.169 1.127 5.263 1.00 97.62 110 LEU A N 1
ATOM 870 C CA . LEU A 1 110 ? 6.892 1.824 5.132 1.00 97.62 110 LEU A CA 1
ATOM 871 C C . LEU A 1 110 ? 5.706 0.878 5.334 1.00 97.62 110 LEU A C 1
ATOM 873 O O . LEU A 1 110 ? 4.751 1.242 6.008 1.00 97.62 110 LEU A O 1
ATOM 877 N N . PHE A 1 111 ? 5.744 -0.310 4.740 1.00 97.81 111 PHE A N 1
ATOM 878 C CA . PHE A 1 111 ? 4.643 -1.267 4.811 1.00 97.81 111 PHE A CA 1
ATOM 879 C C . PHE A 1 111 ? 4.475 -1.798 6.229 1.00 97.81 111 PHE A C 1
ATOM 881 O O . PHE A 1 111 ? 3.360 -1.787 6.741 1.00 97.81 111 PHE A O 1
ATOM 888 N N . HIS A 1 112 ? 5.581 -2.138 6.895 1.00 96.75 112 HIS A N 1
ATOM 889 C CA . HIS A 1 112 ? 5.574 -2.495 8.312 1.00 96.75 112 HIS A CA 1
ATOM 890 C C . HIS A 1 112 ? 5.000 -1.362 9.179 1.00 96.75 112 HIS A C 1
ATOM 892 O O . HIS A 1 112 ? 4.106 -1.585 9.989 1.00 96.75 112 HIS A O 1
ATOM 898 N N . PHE A 1 113 ? 5.454 -0.125 8.954 1.00 98.19 113 PHE A N 1
ATOM 899 C CA . PHE A 1 113 ? 4.969 1.054 9.670 1.00 98.19 113 PHE A CA 1
ATOM 900 C C . PHE A 1 113 ? 3.460 1.276 9.498 1.00 98.19 113 PHE A C 1
ATOM 902 O O . PHE A 1 113 ? 2.751 1.538 10.465 1.00 98.19 113 PHE A O 1
ATOM 909 N N . LEU A 1 114 ? 2.949 1.184 8.268 1.00 98.38 114 LEU A N 1
ATOM 910 C CA . LEU A 1 114 ? 1.525 1.374 7.992 1.00 98.38 114 LEU A CA 1
ATOM 911 C C . LEU A 1 114 ? 0.674 0.232 8.546 1.00 98.38 114 LEU A C 1
ATOM 913 O O . LEU A 1 114 ?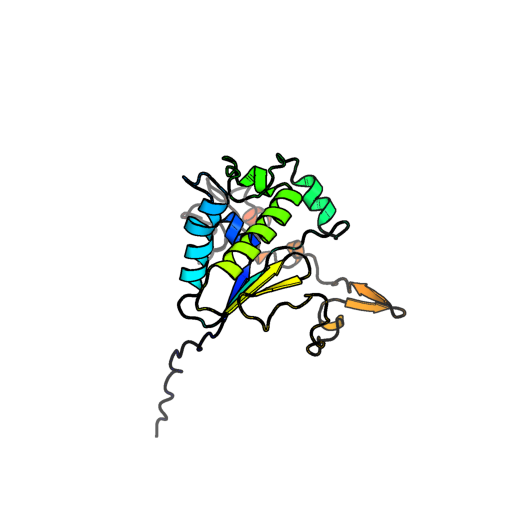 -0.426 0.502 9.023 1.00 98.38 114 LEU A O 1
ATOM 917 N N . ALA A 1 115 ? 1.181 -1.004 8.495 1.00 97.19 115 ALA A N 1
ATOM 918 C CA . ALA A 1 115 ? 0.534 -2.170 9.082 1.00 97.19 115 ALA A CA 1
ATOM 919 C C . ALA A 1 115 ? 0.343 -1.985 10.596 1.00 97.19 115 ALA A C 1
ATOM 921 O O . ALA A 1 115 ? -0.783 -2.077 11.074 1.00 97.19 115 ALA A O 1
ATOM 922 N N . ASP A 1 116 ? 1.399 -1.605 11.319 1.00 96.31 116 ASP A N 1
ATOM 923 C CA . ASP A 1 116 ? 1.339 -1.323 12.761 1.00 96.31 116 ASP A CA 1
ATOM 924 C C . ASP A 1 116 ? 0.378 -0.168 13.101 1.00 96.31 116 ASP A C 1
ATOM 926 O O . ASP A 1 116 ? -0.452 -0.261 14.014 1.00 96.31 116 ASP A O 1
ATOM 930 N N . LYS A 1 117 ? 0.431 0.921 12.320 1.00 97.88 117 LYS A N 1
ATOM 931 C CA . LYS A 1 117 ? -0.441 2.085 12.526 1.00 97.88 117 LYS A CA 1
ATOM 932 C C . LYS A 1 117 ? -1.911 1.752 12.332 1.00 97.88 117 LYS A C 1
ATOM 934 O O . LYS A 1 117 ? -2.726 2.234 13.113 1.00 97.88 117 LYS A O 1
ATOM 939 N N . ILE A 1 118 ? -2.264 0.970 11.310 1.00 97.06 118 ILE A N 1
ATOM 940 C CA . ILE A 1 118 ? -3.670 0.662 11.035 1.00 97.06 118 ILE A CA 1
ATOM 941 C C . ILE A 1 118 ? -4.245 -0.363 12.012 1.00 97.06 118 ILE A C 1
ATOM 943 O O . ILE A 1 118 ? -5.392 -0.210 12.425 1.00 97.06 118 ILE A O 1
ATOM 947 N N . THR A 1 119 ? -3.458 -1.348 12.457 1.00 95.25 119 THR A N 1
ATOM 948 C CA . THR A 1 119 ? -3.913 -2.297 13.487 1.00 95.25 119 THR A CA 1
ATOM 949 C C . THR A 1 119 ? -4.094 -1.624 14.843 1.00 95.25 119 THR A C 1
ATOM 951 O O . THR A 1 119 ? -4.970 -2.011 15.610 1.00 95.25 119 THR A O 1
ATOM 954 N N . SER A 1 120 ? -3.324 -0.568 15.114 1.00 94.75 120 SER A N 1
ATOM 955 C CA . SER A 1 120 ? -3.408 0.220 16.351 1.00 94.75 120 SER A CA 1
ATOM 956 C C . SER A 1 120 ? -4.391 1.397 16.277 1.00 94.75 120 SER A C 1
ATOM 958 O O . SER A 1 120 ? -4.556 2.119 17.258 1.00 94.75 120 SER A O 1
ATOM 960 N N . ALA A 1 121 ? -5.047 1.625 15.134 1.00 93.88 121 ALA A N 1
ATOM 961 C CA . ALA A 1 121 ? -5.869 2.816 14.901 1.00 93.88 121 ALA A CA 1
ATOM 962 C C . ALA A 1 121 ? -7.247 2.789 15.589 1.00 93.88 121 ALA A C 1
ATOM 964 O O . ALA A 1 121 ? -7.954 3.793 15.544 1.00 93.88 121 ALA A O 1
ATOM 965 N N . GLY A 1 122 ? -7.640 1.668 16.208 1.00 90.06 122 GLY A N 1
ATOM 966 C CA . GLY A 1 122 ? -8.944 1.533 16.870 1.00 90.06 122 GLY A CA 1
ATOM 967 C C . GLY A 1 122 ? -10.123 1.613 15.896 1.00 90.06 122 GLY A C 1
ATOM 968 O O . GLY A 1 122 ? -11.126 2.249 16.198 1.00 90.06 122 GLY A O 1
ATOM 969 N N . ILE A 1 123 ? -9.971 1.029 14.705 1.00 90.81 123 ILE A N 1
ATOM 970 C CA . ILE A 1 123 ? -11.026 0.955 13.687 1.00 90.81 123 ILE A CA 1
ATOM 971 C C . ILE A 1 123 ? -12.004 -0.164 14.067 1.00 90.81 123 ILE A C 1
ATOM 973 O O . ILE A 1 123 ? -11.560 -1.237 14.471 1.00 90.81 123 ILE A O 1
ATOM 977 N N . ASP A 1 124 ? -13.308 0.084 13.905 1.00 91.06 124 ASP A N 1
ATOM 978 C CA . ASP A 1 124 ? -14.375 -0.874 14.242 1.00 91.06 124 ASP A CA 1
ATOM 979 C C . ASP A 1 124 ? -14.356 -2.132 13.359 1.00 91.06 124 ASP A C 1
ATOM 981 O O . ASP A 1 124 ? -14.748 -3.211 13.799 1.00 91.06 124 ASP A O 1
ATOM 985 N N . ASN A 1 125 ? -13.907 -2.000 12.107 1.00 92.19 125 ASN A N 1
ATOM 986 C CA . ASN A 1 125 ? -13.724 -3.124 11.195 1.00 92.19 125 ASN A CA 1
ATOM 987 C C . ASN A 1 125 ? -12.662 -4.099 11.724 1.00 92.19 125 ASN A C 1
ATOM 989 O O . ASN A 1 125 ? -11.640 -3.682 12.270 1.00 92.19 125 ASN A O 1
ATOM 993 N N . GLU A 1 126 ? -12.830 -5.389 11.444 1.00 92.19 126 GLU A N 1
ATOM 994 C CA . GLU A 1 126 ? -11.731 -6.351 11.526 1.00 92.19 126 GLU A CA 1
ATOM 995 C C . GLU A 1 126 ? -10.676 -5.987 10.470 1.00 92.19 126 GLU A C 1
ATOM 997 O O . GLU A 1 126 ? -10.982 -5.866 9.281 1.00 92.19 126 GLU A O 1
ATOM 1002 N N . ILE A 1 127 ? -9.431 -5.793 10.895 1.00 94.38 127 ILE A N 1
ATOM 1003 C CA . ILE A 1 127 ? -8.294 -5.502 10.023 1.00 94.38 127 ILE A CA 1
ATOM 1004 C C . ILE A 1 127 ? -7.388 -6.722 9.987 1.00 94.38 127 ILE A C 1
ATOM 1006 O O . ILE A 1 127 ? -6.937 -7.186 11.033 1.00 94.38 127 ILE A O 1
ATOM 1010 N N . VAL A 1 128 ? -7.044 -7.170 8.782 1.00 93.75 128 VAL A N 1
ATOM 1011 C CA . VAL A 1 128 ? -5.953 -8.118 8.547 1.00 93.75 128 VAL A CA 1
ATOM 1012 C C . VAL A 1 128 ? -4.982 -7.484 7.562 1.00 93.75 128 VAL A C 1
ATOM 1014 O O . VAL A 1 128 ? -5.353 -7.103 6.458 1.00 93.75 128 VAL A O 1
ATOM 1017 N N . VAL A 1 129 ? -3.717 -7.345 7.937 1.00 94.56 129 VAL A N 1
ATOM 1018 C CA . VAL A 1 129 ? -2.699 -6.722 7.087 1.00 94.56 129 VAL A CA 1
ATOM 1019 C C . VAL A 1 129 ? -1.442 -7.567 7.058 1.00 94.56 129 VAL A C 1
ATOM 1021 O O . VAL A 1 129 ? -0.960 -8.029 8.087 1.00 94.56 129 VAL A O 1
ATOM 1024 N N . THR A 1 130 ? -0.887 -7.788 5.873 1.00 93.62 130 THR A N 1
ATOM 1025 C CA . THR A 1 130 ? 0.365 -8.536 5.746 1.00 93.62 130 THR A CA 1
ATOM 1026 C C . THR A 1 130 ? 1.547 -7.687 6.210 1.00 93.62 130 THR A C 1
ATOM 1028 O O . THR A 1 130 ? 1.710 -6.553 5.761 1.00 93.62 130 THR A O 1
ATOM 1031 N N . ASP A 1 131 ? 2.433 -8.265 7.008 1.00 90.25 131 ASP A N 1
ATOM 1032 C CA . ASP A 1 131 ? 3.729 -7.707 7.372 1.00 90.25 131 ASP A CA 1
ATOM 1033 C C . ASP A 1 131 ? 4.833 -8.727 7.073 1.00 90.25 131 ASP A C 1
ATOM 1035 O O . ASP A 1 131 ? 5.017 -9.721 7.778 1.00 90.25 131 ASP A O 1
ATOM 1039 N N . LYS A 1 132 ? 5.582 -8.479 5.994 1.00 85.94 132 LYS A N 1
ATOM 1040 C CA . LYS A 1 132 ? 6.621 -9.377 5.463 1.00 85.94 132 LYS A CA 1
ATOM 1041 C C . LYS A 1 132 ? 6.076 -10.777 5.147 1.00 85.94 132 LYS A C 1
ATOM 1043 O O . LYS A 1 132 ? 5.568 -10.987 4.049 1.00 85.94 132 LYS A O 1
ATOM 1048 N N . ILE A 1 133 ? 6.248 -11.723 6.071 1.00 80.50 133 ILE A N 1
ATOM 1049 C CA . ILE A 1 133 ? 5.816 -13.128 5.981 1.00 80.50 133 ILE A CA 1
ATOM 1050 C C . ILE A 1 133 ? 4.716 -13.464 6.998 1.00 80.50 133 ILE A C 1
ATOM 1052 O O . ILE A 1 133 ? 4.294 -14.611 7.089 1.00 80.50 133 ILE A O 1
ATOM 1056 N N . ASN A 1 134 ? 4.273 -12.481 7.776 1.00 84.19 134 ASN A N 1
ATOM 1057 C CA . ASN A 1 134 ? 3.258 -12.613 8.810 1.00 84.19 134 ASN A CA 1
ATOM 1058 C C . ASN A 1 134 ? 2.028 -11.789 8.438 1.00 84.19 134 ASN A C 1
ATOM 1060 O O . ASN A 1 134 ? 2.079 -10.949 7.540 1.00 84.19 134 ASN A O 1
ATOM 1064 N N . ALA A 1 135 ? 0.932 -12.009 9.149 1.00 87.44 135 ALA A N 1
ATOM 1065 C CA . ALA A 1 135 ? -0.208 -11.111 9.174 1.00 87.44 135 ALA A CA 1
ATOM 1066 C C . ALA A 1 135 ? -0.344 -10.495 10.568 1.00 87.44 135 ALA A C 1
ATOM 1068 O O . ALA A 1 135 ? -0.144 -11.166 11.581 1.00 87.44 135 ALA A O 1
ATOM 1069 N N . LEU A 1 136 ? -0.684 -9.213 10.599 1.00 90.31 136 LEU A N 1
ATOM 1070 C CA . LEU A 1 136 ? -1.099 -8.489 11.789 1.00 90.31 136 LEU A CA 1
ATOM 1071 C C . LEU A 1 136 ? -2.609 -8.267 11.713 1.00 90.31 136 LEU A C 1
ATOM 1073 O O . LEU A 1 136 ? -3.171 -8.142 10.623 1.00 90.31 136 LEU A O 1
ATOM 1077 N N . GLY A 1 137 ? -3.251 -8.164 12.870 1.00 90.31 137 GLY A N 1
ATOM 1078 C CA . GLY A 1 137 ? -4.646 -7.758 12.955 1.00 90.31 137 GLY A CA 1
ATOM 1079 C C . GLY A 1 137 ? -4.913 -6.910 14.188 1.00 90.31 137 GLY A C 1
ATOM 1080 O O . GLY A 1 137 ? -4.121 -6.904 15.128 1.00 90.31 137 GLY A O 1
ATOM 1081 N N . ASN A 1 138 ? -6.021 -6.169 14.170 1.00 90.50 138 ASN A N 1
ATOM 1082 C CA . ASN A 1 138 ? -6.477 -5.382 15.323 1.00 90.50 138 ASN A CA 1
ATOM 1083 C C . ASN A 1 138 ? -7.245 -6.227 16.359 1.00 90.50 138 ASN A C 1
ATOM 1085 O O . ASN A 1 138 ? -7.500 -5.762 17.467 1.00 90.50 138 ASN A O 1
ATOM 1089 N N . THR A 1 139 ? -7.591 -7.470 16.021 1.00 81.81 139 THR A N 1
ATOM 1090 C CA . THR A 1 139 ? -8.235 -8.441 16.915 1.00 81.81 139 THR A CA 1
ATOM 1091 C C . THR A 1 139 ? -7.253 -9.529 17.350 1.00 81.81 139 THR A C 1
ATOM 1093 O O . THR A 1 139 ? -6.418 -9.968 16.558 1.00 81.81 139 THR A O 1
ATOM 1096 N N . ALA A 1 140 ? -7.407 -10.041 18.575 1.00 62.53 140 ALA A N 1
ATOM 1097 C CA . ALA A 1 140 ? -6.538 -11.075 19.152 1.00 62.53 140 ALA A CA 1
ATOM 1098 C C . ALA A 1 140 ? -6.515 -12.413 18.375 1.00 62.53 140 ALA A C 1
ATOM 1100 O O . ALA A 1 140 ? -5.629 -13.231 18.605 1.00 62.53 140 ALA A O 1
ATOM 1101 N N . GLU A 1 141 ? -7.457 -12.641 17.455 1.00 58.78 141 GLU A N 1
ATOM 1102 C CA . GLU A 1 141 ? -7.621 -13.908 16.728 1.00 58.78 141 GLU A CA 1
ATOM 1103 C C . GLU A 1 141 ? -6.768 -14.038 15.445 1.00 58.78 141 GLU A C 1
ATOM 1105 O O . GLU A 1 141 ? -6.763 -15.112 14.846 1.00 58.78 141 GLU A O 1
ATOM 1110 N N . HIS A 1 142 ? -6.029 -12.997 15.015 1.00 54.06 142 HIS A N 1
ATOM 1111 C CA . HIS A 1 142 ? -5.472 -12.928 13.647 1.00 54.06 142 HIS A CA 1
ATOM 1112 C C . HIS A 1 142 ? -3.964 -12.635 13.481 1.00 54.06 142 HIS A C 1
ATOM 1114 O O . HIS A 1 142 ? -3.527 -12.291 12.382 1.00 54.06 142 HIS A O 1
ATOM 1120 N N . SER A 1 143 ? -3.122 -12.860 14.496 1.00 49.94 143 SER A N 1
ATOM 1121 C CA . SER A 1 143 ? -1.663 -12.924 14.289 1.00 49.94 143 SER A CA 1
ATOM 1122 C C . SER A 1 143 ? -1.245 -14.309 13.765 1.00 49.94 143 SER A C 1
ATOM 1124 O O . SER A 1 143 ? -0.874 -15.185 14.546 1.00 49.94 143 SER A O 1
ATOM 1126 N N . TYR A 1 144 ? -1.336 -14.537 12.452 1.00 54.34 144 TYR A N 1
ATOM 1127 C CA . TYR A 1 144 ? -0.885 -15.780 11.808 1.00 54.34 144 TYR A CA 1
ATOM 1128 C C . TYR A 1 144 ? 0.458 -15.568 11.093 1.00 54.34 144 TYR A C 1
ATOM 1130 O O . TYR A 1 144 ? 0.669 -14.545 10.439 1.00 54.34 144 TYR A O 1
ATOM 1138 N N . GLU A 1 145 ? 1.359 -16.552 11.142 1.00 48.00 145 GLU A N 1
ATOM 1139 C CA . GLU A 1 145 ? 2.422 -16.660 10.136 1.00 48.00 145 GLU A CA 1
ATOM 1140 C C . GLU A 1 145 ? 1.744 -16.967 8.788 1.00 48.00 145 GLU A C 1
ATOM 1142 O O . GLU A 1 145 ? 1.072 -17.992 8.661 1.00 48.00 145 GLU A O 1
ATOM 1147 N N . LEU A 1 146 ? 1.920 -16.126 7.757 1.00 50.16 146 LEU A N 1
ATOM 1148 C CA . LEU A 1 146 ? 1.378 -16.388 6.405 1.00 50.16 146 LEU A CA 1
ATOM 1149 C C . LEU A 1 146 ? 2.032 -17.618 5.747 1.00 50.16 146 LEU A C 1
ATOM 1151 O O . LEU A 1 146 ? 1.652 -18.010 4.645 1.00 50.16 146 LEU A O 1
ATOM 1155 N N . LEU A 1 147 ? 3.028 -18.211 6.415 1.00 43.16 147 LEU A N 1
ATOM 1156 C CA . LEU A 1 147 ? 3.706 -19.445 6.033 1.00 43.16 147 LEU A CA 1
ATOM 1157 C C . LEU A 1 147 ? 3.212 -20.684 6.788 1.00 43.16 147 LEU A C 1
ATOM 1159 O O . LEU A 1 147 ? 3.714 -21.776 6.517 1.00 43.16 147 LEU A O 1
ATOM 1163 N N . SER A 1 148 ? 2.214 -20.570 7.671 1.00 43.97 148 SER A N 1
ATOM 1164 C CA . SER A 1 148 ? 1.420 -21.755 7.988 1.00 43.97 148 SER A CA 1
ATOM 1165 C C . SER A 1 148 ? 0.669 -22.121 6.708 1.00 43.97 148 SER A C 1
ATOM 1167 O O . SER A 1 148 ? -0.057 -21.269 6.187 1.00 43.97 148 SER A O 1
ATOM 1169 N N . PRO A 1 149 ? 0.871 -23.324 6.135 1.00 41.53 149 PRO A N 1
ATOM 1170 C CA . PRO A 1 149 ? 0.153 -23.724 4.944 1.00 41.53 149 PRO A CA 1
ATOM 1171 C C . PRO A 1 149 ? -1.326 -23.670 5.300 1.00 41.53 149 PRO A C 1
ATOM 1173 O O . PRO A 1 149 ? -1.819 -24.534 6.026 1.00 41.53 149 PRO A O 1
ATOM 1176 N N . PHE A 1 150 ? -2.029 -22.646 4.804 1.00 46.41 150 PHE A N 1
ATOM 1177 C CA . PHE A 1 150 ? -3.476 -22.690 4.678 1.00 46.41 150 PHE A CA 1
ATOM 1178 C C . PHE A 1 150 ? -3.783 -24.086 4.168 1.00 46.41 150 PHE A C 1
ATOM 1180 O O . PHE A 1 150 ? -3.256 -24.464 3.117 1.00 46.41 150 PHE A O 1
ATOM 1187 N N . ALA A 1 151 ? -4.496 -24.871 4.980 1.00 44.25 151 ALA A N 1
ATOM 1188 C CA . ALA A 1 151 ? -4.846 -26.243 4.672 1.00 44.25 151 ALA A CA 1
ATOM 1189 C C . ALA A 1 151 ? -5.290 -26.271 3.212 1.00 44.25 151 ALA A C 1
ATOM 1191 O O . ALA A 1 151 ? -6.300 -25.661 2.875 1.00 44.25 151 ALA A O 1
ATOM 1192 N N . ASN A 1 152 ? -4.421 -26.852 2.379 1.00 48.44 152 ASN A N 1
ATOM 1193 C CA . ASN A 1 152 ? -4.390 -26.741 0.928 1.00 48.44 152 ASN A CA 1
ATOM 1194 C C . ASN A 1 152 ? -5.827 -26.780 0.385 1.00 48.44 152 ASN A C 1
ATOM 1196 O O . ASN A 1 152 ? -6.400 -27.873 0.372 1.00 48.44 152 ASN A O 1
ATOM 1200 N N . PRO A 1 153 ? -6.451 -25.638 0.024 1.00 56.41 153 PRO A N 1
ATOM 1201 C CA . PRO A 1 153 ? -7.800 -25.653 -0.520 1.00 56.41 153 PRO A CA 1
ATOM 1202 C C . PRO A 1 153 ? -7.678 -26.374 -1.850 1.00 56.41 153 PRO A C 1
ATOM 1204 O O . PRO A 1 153 ? -7.168 -25.772 -2.785 1.00 56.41 153 PRO A O 1
ATOM 1207 N N . GLY A 1 154 ? -8.018 -27.673 -1.861 1.00 62.94 154 GLY A N 1
ATOM 1208 C CA . GLY A 1 154 ? -7.552 -28.689 -2.810 1.00 62.94 154 GLY A CA 1
ATOM 1209 C C . GLY A 1 154 ? -7.117 -28.111 -4.145 1.00 62.94 154 GLY A C 1
ATOM 1210 O O . GLY A 1 154 ? -7.934 -28.030 -5.062 1.00 62.94 154 GLY A O 1
ATOM 1211 N N . MET A 1 155 ? -5.861 -27.645 -4.216 1.00 64.94 155 MET A N 1
ATOM 1212 C CA . MET A 1 155 ? -5.454 -26.865 -5.372 1.00 64.94 155 MET A CA 1
ATOM 1213 C C . MET A 1 155 ? -5.549 -27.779 -6.591 1.00 64.94 155 MET A C 1
ATOM 1215 O O . MET A 1 155 ? -5.029 -28.901 -6.540 1.00 64.94 155 MET A O 1
ATOM 1219 N N . PRO A 1 156 ? -6.226 -27.338 -7.665 1.00 76.56 156 PRO A N 1
ATOM 1220 C CA . PRO A 1 156 ? -6.267 -28.098 -8.898 1.00 76.56 156 PRO A CA 1
ATOM 1221 C C . PRO A 1 156 ? -4.840 -28.417 -9.341 1.00 76.56 156 PRO A C 1
ATOM 1223 O O . PRO A 1 156 ? -3.915 -27.630 -9.119 1.00 76.56 156 PRO A O 1
ATOM 1226 N N . SER A 1 157 ? -4.660 -29.604 -9.916 1.00 80.12 157 SER A N 1
ATOM 1227 C CA . SER A 1 157 ? -3.336 -30.083 -10.302 1.00 80.12 157 SER A CA 1
ATOM 1228 C C . SER A 1 157 ? -2.631 -29.040 -11.193 1.00 80.12 157 SER A C 1
ATOM 1230 O O . SER A 1 157 ? -3.279 -28.425 -12.047 1.00 80.12 157 SER A O 1
ATOM 1232 N N . PRO A 1 158 ? -1.320 -28.787 -10.995 1.00 81.75 158 PRO A N 1
ATOM 1233 C CA . PRO A 1 158 ? -0.568 -27.817 -11.793 1.00 81.75 158 PRO A CA 1
ATOM 1234 C C . PRO A 1 158 ? -0.627 -28.064 -13.307 1.00 81.75 158 PRO A C 1
ATOM 1236 O O . PRO A 1 158 ? -0.410 -27.134 -14.085 1.00 81.75 158 PRO A O 1
ATOM 1239 N N . ASP A 1 159 ? -0.943 -29.291 -13.729 1.00 84.19 159 ASP A N 1
ATOM 1240 C CA . ASP A 1 159 ? -1.157 -29.650 -15.135 1.00 84.19 159 ASP A CA 1
ATOM 1241 C C . ASP A 1 159 ? -2.268 -28.842 -15.824 1.00 84.19 159 ASP A C 1
ATOM 1243 O O . ASP A 1 159 ? -2.162 -28.538 -17.012 1.00 84.19 159 ASP A O 1
ATOM 1247 N N . LEU A 1 160 ? -3.267 -28.380 -15.073 1.00 78.00 160 LEU A N 1
ATOM 1248 C CA . LEU A 1 160 ? -4.320 -27.492 -15.566 1.00 78.00 160 LEU A CA 1
ATOM 1249 C C . LEU A 1 160 ? -3.831 -26.060 -15.840 1.00 78.00 160 LEU A C 1
ATOM 1251 O O . LEU A 1 160 ? -4.540 -25.284 -16.478 1.00 78.00 160 LEU A O 1
ATOM 1255 N N . PHE A 1 161 ? -2.623 -25.699 -15.399 1.00 81.31 161 PHE A N 1
ATOM 1256 C CA . PHE A 1 161 ? -2.072 -24.340 -15.489 1.00 81.31 161 PHE A CA 1
ATOM 1257 C C . PHE A 1 161 ? -0.768 -24.275 -16.287 1.00 81.31 161 PHE A C 1
ATOM 1259 O O . PHE A 1 161 ? 0.102 -23.451 -16.004 1.00 81.31 161 PHE A O 1
ATOM 1266 N N . GLY A 1 162 ? -0.622 -25.141 -17.294 1.00 84.75 162 GLY A N 1
ATOM 1267 C CA . GLY A 1 162 ? 0.527 -25.104 -18.201 1.00 84.75 162 GLY A CA 1
ATOM 1268 C C . GLY A 1 162 ? 1.803 -25.692 -17.601 1.00 84.75 162 GLY A C 1
ATOM 1269 O O . GLY A 1 162 ? 2.901 -25.281 -17.971 1.00 84.75 162 GLY A O 1
ATOM 1270 N N . TRP A 1 163 ? 1.673 -26.658 -16.691 1.00 88.25 163 TRP A N 1
ATOM 1271 C CA . TRP A 1 163 ? 2.782 -27.484 -16.217 1.00 88.25 163 TRP A CA 1
ATOM 1272 C C . TRP A 1 163 ? 2.615 -28.925 -16.697 1.00 88.25 163 TRP A C 1
ATOM 1274 O O . TRP A 1 163 ? 1.522 -29.379 -17.001 1.00 88.25 163 TRP A O 1
ATOM 1284 N N . GLN A 1 164 ? 3.707 -29.669 -16.776 1.00 91.50 164 GLN A N 1
ATOM 1285 C CA . GLN A 1 164 ? 3.680 -31.109 -17.014 1.00 91.50 164 GLN A CA 1
ATOM 1286 C C . GLN A 1 164 ? 4.695 -31.782 -16.099 1.00 91.50 164 GLN A C 1
ATOM 1288 O O . GLN A 1 164 ? 5.705 -31.179 -15.728 1.00 91.50 164 GLN A O 1
ATOM 1293 N N . LYS A 1 165 ? 4.427 -33.028 -15.712 1.00 91.88 165 LYS A N 1
ATOM 1294 C CA . LYS A 1 165 ? 5.312 -33.789 -14.832 1.00 91.88 165 LYS A CA 1
ATOM 1295 C C . LYS A 1 165 ? 6.177 -34.726 -15.674 1.00 91.88 165 LYS A C 1
ATOM 1297 O O . LYS A 1 165 ? 5.665 -35.697 -16.220 1.00 91.88 165 LYS A O 1
ATOM 1302 N N . LEU A 1 166 ? 7.472 -34.432 -15.776 1.00 88.06 166 LEU A N 1
ATOM 1303 C CA . LEU A 1 166 ? 8.472 -35.269 -16.449 1.00 88.06 166 LEU A CA 1
ATOM 1304 C C . LEU A 1 166 ? 9.449 -35.797 -15.400 1.00 88.06 166 LEU A C 1
ATOM 1306 O O . LEU A 1 166 ? 9.990 -35.017 -14.620 1.00 88.06 166 LEU A O 1
ATOM 1310 N N . ASP A 1 167 ? 9.619 -37.118 -15.333 1.00 91.12 167 ASP A N 1
ATOM 1311 C CA . ASP A 1 167 ? 10.517 -37.792 -14.380 1.00 91.12 167 ASP A CA 1
ATOM 1312 C C . ASP A 1 167 ? 10.321 -37.334 -12.923 1.00 91.12 167 ASP A C 1
ATOM 1314 O O . ASP A 1 167 ? 11.258 -37.094 -12.165 1.00 91.12 167 ASP A O 1
ATOM 1318 N N . GLY A 1 168 ? 9.057 -37.146 -12.530 1.00 87.75 168 GLY A N 1
ATOM 1319 C CA . GLY A 1 168 ? 8.691 -36.697 -11.186 1.00 87.75 168 GLY A CA 1
ATOM 1320 C C . GLY A 1 168 ? 8.864 -35.194 -10.929 1.00 87.75 168 GLY A C 1
ATOM 1321 O O . GLY A 1 168 ? 8.417 -34.721 -9.884 1.00 87.75 168 GLY A O 1
ATOM 1322 N N . THR A 1 169 ? 9.416 -34.437 -11.878 1.00 85.31 169 THR A N 1
ATOM 1323 C CA . THR A 1 169 ? 9.660 -32.993 -11.771 1.00 85.31 169 THR A CA 1
ATOM 1324 C C . THR A 1 169 ? 8.628 -32.206 -12.573 1.00 85.31 169 THR A C 1
ATOM 1326 O O . THR A 1 169 ? 8.322 -32.538 -13.718 1.00 85.31 169 THR A O 1
ATOM 1329 N N . TRP A 1 170 ? 8.075 -31.146 -11.979 1.00 85.88 170 TRP A N 1
ATOM 1330 C CA . TRP A 1 170 ? 7.211 -30.217 -12.702 1.00 85.88 170 TRP A CA 1
ATOM 1331 C C . TRP A 1 170 ? 8.053 -29.321 -13.604 1.00 85.88 170 TRP A C 1
ATOM 1333 O O . TRP A 1 170 ? 8.934 -28.603 -13.133 1.00 85.88 170 TRP A O 1
ATOM 1343 N N . VAL A 1 171 ? 7.756 -29.340 -14.897 1.00 88.00 171 VAL A N 1
ATOM 1344 C CA . VAL A 1 171 ? 8.358 -28.451 -15.889 1.00 88.00 171 VAL A CA 1
ATOM 1345 C C . VAL A 1 171 ? 7.255 -27.666 -16.598 1.00 88.00 171 VAL A C 1
ATOM 1347 O O . VAL A 1 171 ? 6.126 -28.157 -16.690 1.00 88.00 171 VAL A O 1
ATOM 1350 N N . PRO A 1 172 ? 7.535 -26.453 -17.101 1.00 86.69 172 PRO A N 1
ATOM 1351 C CA . PRO A 1 172 ? 6.562 -25.721 -17.897 1.00 86.69 172 PRO A CA 1
ATOM 1352 C C . PRO A 1 172 ? 6.172 -26.539 -19.135 1.00 86.69 172 PRO A C 1
ATOM 1354 O O . PRO A 1 172 ? 7.026 -27.025 -19.883 1.00 86.69 172 PRO A O 1
ATOM 1357 N N . PHE A 1 173 ? 4.870 -26.689 -19.350 1.00 83.69 173 PHE A N 1
ATOM 1358 C CA . PHE A 1 173 ? 4.316 -27.146 -20.614 1.00 83.69 173 PHE A CA 1
ATOM 1359 C C . PHE A 1 173 ? 4.280 -25.944 -21.557 1.00 83.69 173 PHE A C 1
ATOM 1361 O O . PHE A 1 173 ? 3.385 -25.098 -21.498 1.00 83.69 173 PHE A O 1
ATOM 1368 N N . TRP A 1 174 ? 5.304 -25.830 -22.401 1.00 79.25 174 TRP A N 1
ATOM 1369 C CA . TRP A 1 174 ? 5.356 -24.785 -23.414 1.00 79.25 174 TRP A CA 1
ATOM 1370 C C . TRP A 1 174 ? 4.235 -25.006 -24.424 1.00 79.25 174 TRP A C 1
ATOM 1372 O O . TRP A 1 174 ? 4.162 -26.046 -25.077 1.00 79.25 174 TRP A O 1
ATOM 1382 N N . SER A 1 175 ? 3.350 -24.020 -24.538 1.00 74.00 175 SER A N 1
ATOM 1383 C CA . SER A 1 175 ? 2.281 -24.045 -25.525 1.00 74.00 175 SER A CA 1
ATOM 1384 C C . SER A 1 175 ? 2.855 -24.131 -26.943 1.00 74.00 175 SER A C 1
ATOM 1386 O O . SER A 1 175 ? 3.814 -23.436 -27.271 1.00 74.00 175 SER A O 1
ATOM 1388 N N . VAL A 1 176 ? 2.234 -24.954 -27.790 1.00 71.75 176 VAL A N 1
ATOM 1389 C CA . VAL A 1 176 ? 2.481 -24.984 -29.244 1.00 71.75 176 VAL A CA 1
ATOM 1390 C C . VAL A 1 176 ? 1.638 -23.952 -29.996 1.00 71.75 176 VAL A C 1
ATOM 1392 O O . VAL A 1 176 ? 1.694 -23.883 -31.223 1.00 71.75 176 VAL A O 1
ATOM 1395 N N . LEU A 1 177 ? 0.828 -23.164 -29.278 1.00 70.81 177 LEU A N 1
ATOM 1396 C CA . LEU A 1 177 ? 0.098 -22.056 -29.878 1.00 70.81 177 LEU A CA 1
ATOM 1397 C C . LEU A 1 177 ? 1.109 -21.067 -30.456 1.00 70.81 177 LEU A C 1
ATOM 1399 O O . LEU A 1 177 ? 2.056 -20.660 -29.780 1.00 70.81 177 LEU A O 1
ATOM 1403 N N . ALA A 1 178 ? 0.899 -20.688 -31.714 1.00 69.19 178 ALA A N 1
ATOM 1404 C CA . ALA A 1 178 ? 1.732 -19.688 -32.353 1.00 69.19 178 ALA A CA 1
ATOM 1405 C C . ALA A 1 178 ? 1.667 -18.377 -31.556 1.00 69.19 178 ALA A C 1
ATOM 1407 O O . ALA A 1 178 ? 0.621 -18.029 -30.996 1.00 69.19 178 ALA A O 1
ATOM 1408 N N . GLU A 1 179 ? 2.801 -17.674 -31.506 1.00 70.19 179 GLU A N 1
ATOM 1409 C CA . GLU A 1 179 ? 2.976 -16.423 -30.769 1.00 70.19 179 GLU A CA 1
ATOM 1410 C C . GLU A 1 179 ? 1.770 -15.495 -30.975 1.00 70.19 179 GLU A C 1
ATOM 1412 O O . GLU A 1 179 ? 1.245 -15.390 -32.084 1.00 70.19 179 GLU A O 1
ATOM 1417 N N . ALA A 1 180 ? 1.312 -14.807 -29.926 1.00 68.38 180 ALA A N 1
ATOM 1418 C CA . ALA A 1 180 ? 0.126 -13.952 -30.019 1.00 68.38 180 ALA A CA 1
ATOM 1419 C C . ALA A 1 180 ? 0.242 -12.894 -31.135 1.00 68.38 180 ALA A C 1
ATOM 1421 O O . ALA A 1 180 ? -0.760 -12.519 -31.734 1.00 68.38 180 ALA A O 1
ATOM 1422 N N . SER A 1 181 ? 1.457 -12.453 -31.472 1.00 63.81 181 SER A N 1
ATOM 1423 C CA . SER A 1 181 ? 1.719 -11.564 -32.611 1.00 63.81 181 SER A CA 1
ATOM 1424 C C . SER A 1 181 ? 1.405 -12.202 -33.976 1.00 63.81 181 SER A C 1
ATOM 1426 O O . SER A 1 181 ? 1.027 -11.492 -34.907 1.00 63.81 181 SER A O 1
ATOM 1428 N N . MET A 1 182 ? 1.525 -13.528 -34.090 1.00 65.38 182 MET A N 1
ATOM 1429 C CA . MET A 1 182 ? 1.212 -14.315 -35.285 1.00 65.38 182 MET A CA 1
ATOM 1430 C C . MET A 1 182 ? -0.254 -14.761 -35.329 1.00 65.38 182 MET A C 1
ATOM 1432 O O . MET A 1 182 ? -0.839 -14.781 -36.410 1.00 65.38 182 MET A O 1
ATOM 1436 N N . SER A 1 183 ? -0.841 -15.088 -34.174 1.00 70.81 183 SER A N 1
ATOM 1437 C CA . SER A 1 183 ? -2.194 -15.661 -34.074 1.00 70.81 183 SER A CA 1
ATOM 1438 C C . SER A 1 183 ? -3.296 -14.626 -33.834 1.00 70.81 183 SER A C 1
ATOM 1440 O O . SER A 1 183 ? -4.425 -14.826 -34.266 1.00 70.81 183 SER A O 1
ATOM 1442 N N . CYS A 1 184 ? -2.990 -13.508 -33.170 1.00 74.38 184 CYS A N 1
ATOM 1443 C CA . CYS A 1 184 ? -3.971 -12.500 -32.753 1.00 74.38 184 CYS A CA 1
ATOM 1444 C C . CYS A 1 184 ? -3.768 -11.184 -33.511 1.00 74.38 184 CYS A C 1
ATOM 1446 O O . CYS A 1 184 ? -3.663 -10.112 -32.909 1.00 74.38 184 CYS A O 1
ATOM 1448 N N . GLN A 1 185 ? -3.706 -11.256 -34.844 1.00 72.56 185 GLN A N 1
ATOM 1449 C CA . GLN A 1 185 ? -3.550 -10.072 -35.696 1.00 72.56 185 GLN A CA 1
ATOM 1450 C C . GLN A 1 185 ? -4.654 -9.026 -35.439 1.00 72.56 185 GLN A C 1
ATOM 1452 O O . GLN A 1 185 ? -4.394 -7.830 -35.517 1.00 72.56 185 GLN A O 1
ATOM 1457 N N . GLU A 1 186 ? -5.845 -9.457 -35.017 1.00 70.25 186 GLU A N 1
ATOM 1458 C CA . GLU A 1 186 ? -6.977 -8.598 -34.634 1.00 70.25 186 GLU A CA 1
ATOM 1459 C C . GLU A 1 186 ? -6.676 -7.630 -33.471 1.00 70.25 186 GLU A C 1
ATOM 1461 O O . GLU A 1 186 ? -7.312 -6.582 -33.359 1.00 70.25 186 GLU A O 1
ATOM 1466 N N . LEU A 1 187 ? -5.675 -7.924 -32.630 1.00 79.12 187 LEU A N 1
ATOM 1467 C CA . LEU A 1 187 ? -5.251 -7.042 -31.534 1.00 79.12 187 LEU A CA 1
ATOM 1468 C C . LEU A 1 187 ? -4.301 -5.921 -31.991 1.00 79.12 187 LEU A C 1
ATOM 1470 O O . LEU A 1 187 ? -3.925 -5.056 -31.194 1.00 79.12 187 LEU A O 1
ATOM 1474 N N . ILE A 1 188 ? -3.878 -5.912 -33.259 1.00 86.50 188 ILE A N 1
ATOM 1475 C CA . ILE A 1 188 ? -2.997 -4.875 -33.799 1.00 86.50 188 ILE A CA 1
ATOM 1476 C C . ILE A 1 188 ? -3.773 -3.562 -33.922 1.00 86.50 188 ILE A C 1
ATOM 1478 O O . ILE A 1 188 ? -4.606 -3.383 -34.807 1.00 86.50 188 ILE A O 1
ATOM 1482 N N . HIS A 1 189 ? -3.410 -2.589 -33.088 1.00 90.62 189 HIS A N 1
ATOM 1483 C CA . HIS A 1 189 ? -3.987 -1.250 -33.114 1.00 90.62 189 HIS A CA 1
ATOM 1484 C C . HIS A 1 189 ? -2.928 -0.171 -33.402 1.00 90.62 189 HIS A C 1
ATOM 1486 O O . HIS A 1 189 ? -1.734 -0.316 -33.107 1.00 90.62 189 HIS A O 1
ATOM 1492 N N . CYS A 1 190 ? -3.350 0.942 -34.003 1.00 91.12 190 CYS A N 1
ATOM 1493 C CA . CYS A 1 190 ? -2.481 2.076 -34.318 1.00 91.12 190 CYS A CA 1
ATOM 1494 C C . CYS A 1 190 ? -2.779 3.296 -33.433 1.00 91.12 190 CYS A C 1
ATOM 1496 O O . CYS A 1 190 ? -3.783 3.349 -32.733 1.00 91.12 190 CYS A O 1
ATOM 1498 N N . GLY A 1 191 ? -1.886 4.287 -33.453 1.00 90.81 191 GLY A N 1
ATOM 1499 C CA . GLY A 1 191 ? -2.051 5.577 -32.764 1.00 90.81 191 GLY A CA 1
ATOM 1500 C C . GLY A 1 191 ? -1.732 6.749 -33.691 1.00 90.81 191 GLY A C 1
ATOM 1501 O O . GLY A 1 191 ? -1.015 7.678 -33.317 1.00 90.81 191 GLY A O 1
ATOM 1502 N N . CYS A 1 192 ? -2.128 6.636 -34.959 1.00 92.62 192 CYS A N 1
ATOM 1503 C CA . CYS A 1 192 ? -1.725 7.560 -36.013 1.00 92.62 192 CYS A CA 1
ATOM 1504 C C . CYS A 1 192 ? -2.408 8.927 -35.864 1.00 92.62 192 CYS A C 1
ATOM 1506 O O . CYS A 1 192 ? -3.621 9.039 -35.986 1.00 92.62 192 CYS A O 1
ATOM 1508 N N . LYS A 1 193 ? -1.611 9.986 -35.679 1.00 86.12 193 LYS A N 1
ATOM 1509 C CA . LYS A 1 193 ? -2.116 11.354 -35.453 1.00 86.12 193 LYS A CA 1
ATOM 1510 C C . LYS A 1 193 ? -2.419 12.151 -36.726 1.00 86.12 193 LYS A C 1
ATOM 1512 O O . LYS A 1 193 ? -3.160 13.118 -36.671 1.00 86.12 193 LYS A O 1
ATOM 1517 N N . LYS A 1 194 ? -1.803 11.792 -37.857 1.00 85.12 194 LYS A N 1
ATOM 1518 C CA . LYS A 1 194 ? -1.915 12.505 -39.148 1.00 85.12 194 LYS A CA 1
ATOM 1519 C C . LYS A 1 194 ? -2.495 11.599 -40.245 1.00 85.12 194 LYS A C 1
ATOM 1521 O O . LYS A 1 194 ? -2.049 11.632 -41.389 1.00 85.12 194 LYS A O 1
ATOM 1526 N N . GLY A 1 195 ? -3.425 10.727 -39.859 1.00 86.62 195 GLY A N 1
ATOM 1527 C CA . GLY A 1 195 ? -4.025 9.718 -40.732 1.00 86.62 195 GLY A CA 1
ATOM 1528 C C . GLY A 1 195 ? -3.229 8.410 -40.840 1.00 86.62 195 GLY A C 1
ATOM 1529 O O . GLY A 1 195 ? -2.015 8.346 -40.619 1.00 86.62 195 GLY A O 1
ATOM 1530 N N . CYS A 1 196 ? -3.941 7.336 -41.178 1.00 91.44 196 CYS A N 1
ATOM 1531 C CA . CYS A 1 196 ? -3.430 5.965 -41.229 1.00 91.44 196 CYS A CA 1
ATOM 1532 C C . CYS A 1 196 ? -2.788 5.642 -42.588 1.00 91.44 196 CYS A C 1
ATOM 1534 O O . CYS A 1 196 ? -3.382 4.971 -43.428 1.00 91.44 196 CYS A O 1
ATOM 1536 N N . ARG A 1 197 ? -1.560 6.135 -42.802 1.00 87.44 197 ARG A N 1
ATOM 1537 C CA . ARG A 1 197 ? -0.778 5.962 -44.049 1.00 87.44 197 ARG A CA 1
ATOM 1538 C C . ARG A 1 197 ? 0.449 5.073 -43.829 1.00 87.44 197 ARG A C 1
ATOM 1540 O O . ARG A 1 197 ? 0.479 4.345 -42.850 1.00 87.44 197 ARG A O 1
ATOM 1547 N N . GLY A 1 198 ? 1.467 5.121 -44.694 1.00 84.00 198 GLY A N 1
ATOM 1548 C CA . GLY A 1 198 ? 2.568 4.138 -44.780 1.00 84.00 198 GLY A CA 1
ATOM 1549 C C . GLY A 1 198 ? 3.298 3.725 -43.485 1.00 84.00 198 GLY A C 1
ATOM 1550 O O . GLY A 1 198 ? 3.893 2.654 -43.453 1.00 84.00 198 GLY A O 1
ATOM 1551 N N . ALA A 1 199 ? 3.240 4.505 -42.399 1.00 89.31 199 ALA A N 1
ATOM 1552 C CA . ALA A 1 199 ? 3.783 4.125 -41.084 1.00 89.31 199 ALA A CA 1
ATOM 1553 C C . ALA A 1 199 ? 2.774 3.415 -40.148 1.00 89.31 199 ALA A C 1
ATOM 1555 O O . ALA A 1 199 ? 3.151 2.964 -39.067 1.00 89.31 199 ALA A O 1
ATOM 1556 N N . CYS A 1 200 ? 1.501 3.322 -40.530 1.00 91.00 200 CYS A N 1
ATOM 1557 C CA . CYS A 1 200 ? 0.429 2.728 -39.740 1.00 91.00 200 CYS A CA 1
ATOM 1558 C C . CYS A 1 200 ? 0.603 1.212 -39.626 1.00 91.00 200 CYS A C 1
ATOM 1560 O O . CYS A 1 200 ? 0.725 0.508 -40.629 1.00 91.00 200 CYS A O 1
ATOM 1562 N N . LYS A 1 201 ? 0.580 0.711 -38.387 1.00 90.31 201 LYS A N 1
ATOM 1563 C CA . LYS A 1 201 ? 0.721 -0.718 -38.083 1.00 90.31 201 LYS A CA 1
ATOM 1564 C C . LYS A 1 201 ? -0.425 -1.543 -38.666 1.00 90.31 201 LYS A C 1
ATOM 1566 O O . LYS A 1 201 ? -0.154 -2.564 -39.280 1.00 90.31 201 LYS A O 1
ATOM 1571 N N . CYS A 1 202 ? -1.663 -1.059 -38.557 1.00 91.12 202 CYS A N 1
ATOM 1572 C CA . CYS A 1 202 ? -2.831 -1.727 -39.133 1.00 91.12 202 CYS A CA 1
ATOM 1573 C C . CYS A 1 202 ? -2.700 -1.832 -40.659 1.00 91.12 202 CYS A C 1
ATOM 1575 O O . CYS A 1 202 ? -2.862 -2.913 -41.207 1.00 91.12 202 CYS A O 1
ATOM 1577 N N . LEU A 1 203 ? -2.286 -0.754 -41.345 1.00 90.12 203 LEU A N 1
ATOM 1578 C CA . LEU A 1 203 ? -2.053 -0.793 -42.796 1.00 90.12 203 LEU A CA 1
ATOM 1579 C C . LEU A 1 203 ? -0.945 -1.782 -43.182 1.00 90.12 203 LEU A C 1
ATOM 1581 O O . LEU A 1 203 ? -1.129 -2.557 -44.114 1.00 90.12 203 LEU A O 1
ATOM 1585 N N . LYS A 1 204 ? 0.194 -1.764 -42.481 1.00 90.56 204 LYS A N 1
ATOM 1586 C CA . LYS A 1 204 ? 1.305 -2.690 -42.756 1.00 90.56 204 LYS A CA 1
ATOM 1587 C C . LYS A 1 204 ? 0.928 -4.150 -42.516 1.00 90.56 204 LYS A C 1
ATOM 1589 O O . LYS A 1 204 ? 1.433 -5.017 -43.215 1.00 90.56 204 LYS A O 1
ATOM 1594 N N . ALA A 1 205 ? 0.044 -4.397 -41.555 1.00 88.44 205 ALA A N 1
ATOM 1595 C CA . ALA A 1 205 ? -0.520 -5.710 -41.274 1.00 88.44 205 ALA A CA 1
ATOM 1596 C C . ALA A 1 205 ? -1.697 -6.076 -42.200 1.00 88.44 205 ALA A C 1
ATOM 1598 O O . ALA A 1 205 ? -2.324 -7.102 -41.987 1.00 88.44 205 ALA A O 1
ATOM 1599 N N . ALA A 1 206 ? -2.013 -5.249 -43.206 1.00 88.19 206 ALA A N 1
ATOM 1600 C CA . ALA A 1 206 ? -3.160 -5.419 -44.101 1.00 88.19 206 ALA A CA 1
ATOM 1601 C C . ALA A 1 206 ? -4.531 -5.489 -43.387 1.00 88.19 206 ALA A C 1
ATOM 1603 O O . ALA A 1 206 ? -5.479 -6.071 -43.904 1.00 88.19 206 ALA A O 1
ATOM 1604 N N . LEU A 1 207 ? -4.659 -4.830 -42.233 1.00 87.94 207 LEU A N 1
ATOM 1605 C CA . LEU A 1 207 ? -5.882 -4.750 -41.433 1.00 87.94 207 LEU A CA 1
ATOM 1606 C C . LEU A 1 207 ? -6.578 -3.385 -41.575 1.00 87.94 207 LEU A C 1
ATOM 1608 O O . LEU A 1 207 ? -5.965 -2.355 -41.912 1.00 87.94 207 LEU A O 1
ATOM 1612 N N . LYS A 1 208 ? -7.882 -3.377 -41.281 1.00 90.62 208 LYS A N 1
ATOM 1613 C CA . LYS A 1 208 ? -8.642 -2.154 -40.995 1.00 90.62 208 LYS A CA 1
ATOM 1614 C C . LYS A 1 208 ? -8.326 -1.662 -39.580 1.00 90.62 208 LYS A C 1
ATOM 1616 O O . LYS A 1 208 ? -7.875 -2.428 -38.730 1.00 90.62 208 LYS A O 1
ATOM 1621 N N . CYS A 1 209 ? -8.499 -0.366 -39.343 1.00 90.75 209 CYS A N 1
ATOM 1622 C CA . CYS A 1 209 ? -8.443 0.163 -37.987 1.00 90.75 209 CYS A CA 1
ATOM 1623 C C . CYS A 1 209 ? -9.688 -0.303 -37.228 1.00 90.75 209 CYS A C 1
ATOM 1625 O O . CYS A 1 209 ? -10.782 -0.293 -37.779 1.00 90.75 209 CYS A O 1
ATOM 1627 N N . THR A 1 210 ? -9.510 -0.712 -35.979 1.00 88.44 210 THR A N 1
ATOM 1628 C CA . THR A 1 210 ? -10.599 -1.142 -35.096 1.00 88.44 210 THR A CA 1
ATOM 1629 C C . THR A 1 210 ? -10.812 -0.110 -33.991 1.00 88.44 210 THR A C 1
ATOM 1631 O O . THR A 1 210 ? -9.991 0.793 -33.823 1.00 88.44 210 THR A O 1
ATOM 1634 N N . ALA A 1 211 ? -11.850 -0.280 -33.169 1.00 84.19 211 ALA A N 1
ATOM 1635 C CA . ALA A 1 211 ? -12.111 0.574 -32.002 1.00 84.19 211 ALA A CA 1
ATOM 1636 C C . ALA A 1 211 ? -10.964 0.600 -30.963 1.00 84.19 211 ALA A C 1
ATOM 1638 O O . ALA A 1 211 ? -10.922 1.468 -30.094 1.00 84.19 211 ALA A O 1
ATOM 1639 N N . LEU A 1 212 ? -10.005 -0.332 -31.042 1.00 87.31 212 LEU A N 1
ATOM 1640 C CA . LEU A 1 212 ? -8.793 -0.320 -30.213 1.00 87.31 212 LEU A CA 1
ATOM 1641 C C . LEU A 1 212 ? -7.762 0.721 -30.691 1.00 87.31 212 LEU A C 1
ATOM 1643 O O . LEU A 1 212 ? -6.834 1.079 -29.955 1.00 87.31 212 LEU A O 1
ATOM 1647 N N . CYS A 1 213 ? -7.882 1.196 -31.933 1.00 90.19 213 CYS A N 1
ATOM 1648 C CA . CYS A 1 213 ? -7.011 2.217 -32.493 1.00 90.19 213 CYS A CA 1
ATOM 1649 C C . CYS A 1 213 ? -7.255 3.583 -31.844 1.00 90.19 213 CYS A C 1
ATOM 1651 O O . CYS A 1 213 ? -8.367 3.976 -31.526 1.00 90.19 213 CYS A O 1
ATOM 1653 N N . LYS A 1 214 ? -6.171 4.344 -31.697 1.00 92.25 214 LYS A N 1
ATOM 1654 C CA . LYS A 1 214 ? -6.158 5.738 -31.230 1.00 92.25 214 LYS A CA 1
ATOM 1655 C C . LYS A 1 214 ? -5.801 6.689 -32.374 1.00 92.25 214 LYS A C 1
ATOM 1657 O O . LYS A 1 214 ? -5.022 7.625 -32.186 1.00 92.25 214 LYS A O 1
ATOM 1662 N N . CYS A 1 215 ? -6.223 6.357 -33.593 1.00 90.31 215 CYS A N 1
ATOM 1663 C CA . CYS A 1 215 ? -6.070 7.243 -34.741 1.00 90.31 215 CYS A CA 1
ATOM 1664 C C . CYS A 1 215 ? -7.073 8.402 -34.678 1.00 90.31 215 CYS A C 1
ATOM 1666 O O . CYS A 1 215 ? -7.923 8.443 -33.795 1.00 90.31 215 CYS A O 1
ATOM 1668 N N . SER A 1 216 ? -6.910 9.386 -35.567 1.00 79.69 216 SER A N 1
ATOM 1669 C CA . SER A 1 216 ? -7.854 10.508 -35.689 1.00 79.69 216 SER A CA 1
ATOM 1670 C C . SER A 1 216 ? -9.296 10.001 -35.847 1.00 79.69 216 SER A C 1
ATOM 1672 O O . SER A 1 216 ? -9.454 9.007 -36.552 1.00 79.69 216 SER A O 1
ATOM 1674 N N . PRO A 1 217 ? -10.314 10.687 -35.288 1.00 71.94 217 PRO A N 1
ATOM 1675 C CA . PRO A 1 217 ? -11.727 10.328 -35.468 1.00 71.94 217 PRO A CA 1
ATOM 1676 C C . PRO A 1 217 ? -12.148 10.221 -36.940 1.00 71.94 217 PRO A C 1
ATOM 1678 O O . PRO A 1 217 ? -12.972 9.390 -37.290 1.00 71.94 217 PRO A O 1
ATOM 1681 N N . ASP A 1 218 ? -11.523 11.002 -37.823 1.00 75.75 218 ASP A N 1
ATOM 1682 C CA . ASP A 1 218 ? -11.735 10.939 -39.277 1.00 75.75 218 ASP A CA 1
ATOM 1683 C C . ASP A 1 218 ? -10.930 9.799 -39.936 1.00 75.75 218 ASP A C 1
ATOM 1685 O O . ASP A 1 218 ? -10.283 9.971 -40.975 1.00 75.75 218 ASP A O 1
ATOM 1689 N N . CYS A 1 219 ? -10.857 8.634 -39.292 1.00 82.38 219 CYS A N 1
ATOM 1690 C CA . CYS A 1 219 ? -10.098 7.511 -39.817 1.00 82.38 219 CYS A CA 1
ATOM 1691 C C . CYS A 1 219 ? -10.857 6.841 -40.968 1.00 82.38 219 CYS A C 1
ATOM 1693 O O . CYS A 1 219 ? -11.695 5.972 -40.766 1.00 82.38 219 CYS A O 1
ATOM 1695 N N . GLU A 1 220 ? -10.450 7.134 -42.201 1.00 80.38 220 GLU A N 1
ATOM 1696 C CA . GLU A 1 220 ? -10.987 6.518 -43.432 1.00 80.38 220 GLU A CA 1
ATOM 1697 C C . GLU A 1 220 ? -10.769 4.989 -43.544 1.00 80.38 220 GLU A C 1
ATOM 1699 O O . GLU A 1 220 ? -11.078 4.377 -44.564 1.00 80.38 220 GLU A O 1
ATOM 1704 N N . ARG A 1 221 ? -10.158 4.356 -42.535 1.00 83.00 221 ARG A N 1
ATOM 1705 C CA . ARG A 1 221 ? -9.844 2.920 -42.505 1.00 83.00 221 ARG A CA 1
ATOM 1706 C C . ARG A 1 221 ? -10.541 2.169 -41.375 1.00 83.00 221 ARG A C 1
ATOM 1708 O O . ARG A 1 221 ? -10.185 1.010 -41.153 1.00 83.00 221 ARG A O 1
ATOM 1715 N N . GLU A 1 222 ? -11.441 2.811 -40.638 1.00 74.75 222 GLU A N 1
ATOM 1716 C CA . GLU A 1 222 ? -12.239 2.132 -39.616 1.00 74.75 222 GLU A CA 1
ATOM 1717 C C . GLU A 1 222 ? -13.236 1.134 -40.231 1.00 74.75 222 GLU A C 1
ATOM 1719 O O . GLU A 1 222 ? -13.619 1.229 -41.400 1.00 74.75 222 GLU A O 1
ATOM 1724 N N . THR A 1 223 ? -13.558 0.085 -39.478 1.00 64.06 223 THR A N 1
ATOM 1725 C CA . THR A 1 223 ? -14.727 -0.768 -39.735 1.00 64.06 223 THR A CA 1
ATOM 1726 C C . THR A 1 223 ? -15.976 -0.093 -39.192 1.00 64.06 223 THR A C 1
ATOM 1728 O O . THR A 1 223 ? -15.919 0.382 -38.059 1.00 64.06 223 THR A O 1
ATOM 1731 N N . ASP A 1 224 ? -17.064 -0.097 -39.969 1.00 54.03 224 ASP A N 1
ATOM 1732 C CA . ASP A 1 224 ? -18.410 0.208 -39.456 1.00 54.03 224 ASP A CA 1
ATOM 1733 C C . ASP A 1 224 ? -18.778 -0.694 -38.265 1.00 54.03 224 ASP A C 1
ATOM 1735 O O . ASP A 1 224 ? -18.361 -1.882 -38.276 1.00 54.03 224 ASP A O 1
#

Secondary structure (DSSP, 8-state):
-----PPPP-------EEEEEHHHHHHHS--TT--BHHHHIIIIIHHHHHHHHTT-SEEEEEPPP--TT-TTHHHHHHH---------TTSBPPS-HHHHTTSHHHHHHHHHHHHHHHHTS--SSEEEEEETTEEEESSTT---BTTS------PPPGGGGTEEEETTEEEE----S--HHHH-GGG-----TT-S-TT-HHHHTT--B-TT--S-SS-TTB--

Foldseek 3Di:
DDDDDDDPPPPPDQAQEDEDAQQVVLVVFDQPPHFALLSCLPVTVQVVQCVVCVRHQAYEYEYDADDPPPPCNVVLPVLDDADDFAHDGNGTDDPPSVSQVSDPVSSLRSQQVNQVCNLPVPDNHWYWYDRNQWIDTVDPPGTGRVPPPPPPPVDPDCVVVQWDADPNDIDGNDDPPPDCVVVVVVLQEEQAAPEQDDVHRCVVSVHFHEPNYNYDPPHPRYDD

Radius of gyration: 24.86 Å; chains: 1; bounding box: 70×57×64 Å

Sequence (224 aa):
MSGEVNPPTDVKPVVSSVILDGSAVVNMLKPVNIKSFNEYALKVFIPYIQNIGKDVQRIDIVFDTYIDNSLKASTRGKRGKGIRRRVQDETNVPGNWQEFLRLDENKIELFHFLADKITSAGIDNEIVVTDKINALGNTAEHSYELLSPFANPGMPSPDLFGWQKLDGTWVPFWSVLAEASMSCQELIHCGCKKGCRGACKCLKAALKCTALCKCSPDCERETD

pLDDT: mean 82.67, std 15.34, range [40.41, 98.38]